Protein AF-A0A5J4XCC9-F1 (afdb_monomer_lite)

Sequence (376 aa):
MKKQEPDVNAFLALPCVKAVQADLLSLVTWRSAMNVTETWLHVLTKDEIAVACSEADYPALPTRALKEQWVAHASGHVCLHHLSNDSLEKLCKREHLTVYKGKPKAQLIKLLQGNPVDSAVQPDISVAFSNMKIKPSPEVSLVSPQRLDALVPQRLQDLCRARVLPAHGSKADLIQSLRQDNVSLEELSKSELKALCAAEGLAVSGTRTALISRLQGSCIDRPHIAPSEQHVAQRQQVAHEEAVIQQGELQQAGKKMSRNQYANILRREGLLEADQDVFHIIASANGGADHTHNYHFAQNQSWNRAIGSQHDFINCYIAGKIKAEKAVAISRSIGNGTIKYSGPDALTLYKMGEDIMRTMRREHRHDWVNLMQARA

Structure (mmCIF, N/CA/C/O backbone):
data_AF-A0A5J4XCC9-F1
#
_entry.id   AF-A0A5J4XCC9-F1
#
loop_
_atom_site.group_PDB
_atom_site.id
_atom_site.type_symbol
_atom_site.label_atom_id
_atom_site.label_alt_id
_atom_site.label_comp_id
_atom_site.label_asym_id
_atom_site.label_entity_id
_atom_site.label_seq_id
_atom_site.pdbx_PDB_ins_code
_atom_site.Cartn_x
_atom_site.Cartn_y
_atom_site.Cartn_z
_atom_site.occupancy
_atom_site.B_iso_or_equiv
_atom_site.auth_seq_id
_atom_site.auth_comp_id
_atom_site.auth_asym_id
_atom_site.auth_atom_id
_atom_site.pdbx_PDB_model_num
ATOM 1 N N . MET A 1 1 ? -6.744 -37.743 67.658 1.00 39.91 1 MET A N 1
ATOM 2 C CA . MET A 1 1 ? -7.160 -36.929 66.495 1.00 39.91 1 MET A CA 1
ATOM 3 C C . MET A 1 1 ? -6.049 -36.999 65.456 1.00 39.91 1 MET A C 1
ATOM 5 O O . MET A 1 1 ? -4.994 -36.425 65.683 1.00 39.91 1 MET A O 1
ATOM 9 N N . LYS A 1 2 ? -6.224 -37.792 64.391 1.00 35.62 2 LYS A N 1
ATOM 10 C CA . LYS A 1 2 ? -5.257 -37.890 63.285 1.00 35.62 2 LYS A CA 1
ATOM 11 C C . LYS A 1 2 ? -5.674 -36.885 62.209 1.00 35.62 2 LYS A C 1
ATOM 13 O O . LYS A 1 2 ? -6.829 -36.907 61.796 1.00 35.62 2 LYS A O 1
ATOM 18 N N . LYS A 1 3 ? -4.767 -35.981 61.821 1.00 43.12 3 LYS A N 1
ATOM 19 C CA . LYS A 1 3 ? -4.974 -35.051 60.702 1.00 43.12 3 LYS A CA 1
ATOM 20 C C . LYS A 1 3 ? -4.961 -35.848 59.399 1.00 43.12 3 LYS A C 1
ATOM 22 O O . LYS A 1 3 ? -4.055 -36.644 59.181 1.00 43.12 3 LYS A O 1
ATOM 27 N N . GLN A 1 4 ? -5.989 -35.641 58.590 1.00 45.00 4 GLN A N 1
ATOM 28 C CA . GLN A 1 4 ? -6.147 -36.218 57.263 1.00 45.00 4 GLN A CA 1
ATOM 29 C C . GLN A 1 4 ? -5.588 -35.200 56.261 1.00 45.00 4 GLN A C 1
ATOM 31 O O . GLN A 1 4 ? -6.009 -34.042 56.275 1.00 45.00 4 GLN A O 1
ATOM 36 N N . GLU A 1 5 ? -4.594 -35.595 55.468 1.00 46.03 5 GLU A N 1
ATOM 37 C CA . GLU A 1 5 ? -4.048 -34.764 54.388 1.00 46.03 5 GLU A CA 1
ATOM 38 C C . GLU A 1 5 ? -4.985 -34.791 53.169 1.00 46.03 5 GLU A C 1
ATOM 40 O O . GLU A 1 5 ? -5.621 -35.821 52.920 1.00 46.03 5 GLU A O 1
ATOM 45 N N . PRO A 1 6 ? -5.117 -33.678 52.424 1.00 46.97 6 PRO A N 1
ATOM 46 C CA . PRO A 1 6 ? -6.010 -33.616 51.278 1.00 46.97 6 PRO A CA 1
ATOM 47 C C . PRO A 1 6 ? -5.420 -34.348 50.065 1.00 46.97 6 PRO A C 1
ATOM 49 O O . PRO A 1 6 ? -4.250 -34.186 49.721 1.00 46.97 6 PRO A O 1
ATOM 52 N N . ASP A 1 7 ? -6.273 -35.130 49.405 1.00 57.28 7 ASP A N 1
ATOM 53 C CA . ASP A 1 7 ? -5.974 -35.857 48.173 1.00 57.28 7 ASP A CA 1
ATOM 54 C C . ASP A 1 7 ? -5.834 -34.886 46.989 1.00 57.28 7 ASP A C 1
ATOM 56 O O . ASP A 1 7 ? -6.799 -34.273 46.523 1.00 57.28 7 ASP A O 1
ATOM 60 N N . VAL A 1 8 ? -4.601 -34.744 46.507 1.00 47.75 8 VAL A N 1
ATOM 61 C CA . VAL A 1 8 ? -4.204 -33.831 45.425 1.00 47.75 8 VAL A CA 1
ATOM 62 C C . VAL A 1 8 ? -4.767 -34.282 44.064 1.00 47.75 8 VAL A C 1
ATOM 64 O O . VAL A 1 8 ? -4.858 -33.481 43.133 1.00 47.75 8 VAL A O 1
ATOM 67 N N . ASN A 1 9 ? -5.243 -35.527 43.936 1.00 48.56 9 ASN A N 1
ATOM 68 C CA . ASN A 1 9 ? -5.750 -36.055 42.665 1.00 48.56 9 ASN A CA 1
ATOM 69 C C . ASN A 1 9 ? -7.184 -35.618 42.323 1.00 48.56 9 ASN A C 1
ATOM 71 O O . ASN A 1 9 ? -7.615 -35.779 41.180 1.00 48.56 9 ASN A O 1
ATOM 75 N N . ALA A 1 10 ? -7.914 -34.997 43.254 1.00 48.56 10 ALA A N 1
ATOM 76 C CA . ALA A 1 10 ? -9.268 -34.498 42.995 1.00 48.56 10 ALA A CA 1
ATOM 77 C C . ALA A 1 10 ? -9.305 -33.193 42.167 1.00 48.56 10 ALA A C 1
ATOM 79 O O . ALA A 1 10 ? -10.352 -32.830 41.631 1.00 48.56 10 ALA A O 1
ATOM 80 N N . PHE A 1 11 ? -8.173 -32.496 42.009 1.00 42.09 11 PHE A N 1
ATOM 81 C CA . PHE A 1 11 ? -8.112 -31.205 41.305 1.00 42.09 11 PHE A CA 1
ATOM 82 C C . PHE A 1 11 ? -8.008 -31.322 39.772 1.00 42.09 11 PHE A C 1
ATOM 84 O O . PHE A 1 11 ? -8.252 -30.351 39.057 1.00 42.09 11 PHE A O 1
ATOM 91 N N . LEU A 1 12 ? -7.696 -32.511 39.243 1.00 43.56 12 LEU A N 1
ATOM 92 C CA . LEU A 1 12 ? -7.466 -32.739 37.807 1.00 43.56 12 LEU A CA 1
ATOM 93 C C . LEU A 1 12 ? -8.726 -33.149 37.018 1.00 43.56 12 LEU A C 1
ATOM 95 O O . LEU A 1 12 ? -8.653 -33.409 35.816 1.00 43.56 12 LEU A O 1
ATOM 99 N N . ALA A 1 13 ? -9.896 -33.178 37.660 1.00 44.53 13 ALA A N 1
ATOM 100 C CA . ALA A 1 13 ? -11.159 -33.597 37.044 1.00 44.53 13 ALA A CA 1
ATOM 101 C C . ALA A 1 13 ? -12.066 -32.433 36.589 1.00 44.53 13 ALA A C 1
ATOM 103 O O . ALA A 1 13 ? -13.235 -32.656 36.273 1.00 44.53 13 ALA A O 1
ATOM 104 N N . LEU A 1 14 ? -11.558 -31.196 36.526 1.00 43.25 14 LEU A N 1
ATOM 105 C CA . LEU A 1 14 ? -12.337 -30.039 36.071 1.00 43.25 14 LEU A CA 1
ATOM 106 C C . LEU A 1 14 ? -12.215 -29.832 34.544 1.00 43.25 14 LEU A C 1
ATOM 108 O O . LEU A 1 14 ? -11.099 -29.779 34.021 1.00 43.25 14 LEU A O 1
ATOM 112 N N . PRO A 1 15 ? -13.334 -29.653 33.808 1.00 44.12 15 PRO A N 1
ATOM 113 C CA . PRO A 1 15 ? -13.336 -29.481 32.349 1.00 44.12 15 PRO A CA 1
ATOM 114 C C . PRO A 1 15 ? -12.469 -28.321 31.832 1.00 44.12 15 PRO A C 1
ATOM 116 O O . PRO A 1 15 ? -11.985 -28.383 30.704 1.00 44.12 15 PRO A O 1
ATOM 119 N N . CYS A 1 16 ? -12.224 -27.288 32.648 1.00 40.56 16 CYS A N 1
ATOM 120 C CA . CYS A 1 16 ? -11.405 -26.139 32.253 1.00 40.56 16 CYS A CA 1
ATOM 121 C C . CYS A 1 16 ? -9.902 -26.459 32.160 1.00 40.56 16 CYS A C 1
ATOM 123 O O . CYS A 1 16 ? -9.200 -25.839 31.366 1.00 40.56 16 CYS A O 1
ATOM 125 N N . VAL A 1 17 ? -9.410 -27.460 32.899 1.00 44.69 17 VAL A N 1
ATOM 126 C CA . VAL A 1 17 ? -7.983 -27.830 32.913 1.00 44.69 17 VAL A CA 1
ATOM 127 C C . VAL A 1 17 ? -7.604 -28.596 31.641 1.00 44.69 17 VAL A C 1
ATOM 129 O O . VAL A 1 17 ? -6.518 -28.409 31.098 1.00 44.69 17 VAL A O 1
ATOM 132 N N . LYS A 1 18 ? -8.536 -29.384 31.087 1.00 43.75 18 LYS A N 1
ATOM 133 C CA . LYS A 1 18 ? -8.322 -30.130 29.835 1.00 43.75 18 LYS A CA 1
ATOM 134 C C . LYS A 1 18 ? -8.262 -29.230 28.595 1.00 43.75 18 LYS A C 1
ATOM 136 O O . LYS A 1 18 ? -7.537 -29.558 27.661 1.00 43.75 18 LYS A O 1
ATOM 141 N N . ALA A 1 19 ? -8.970 -28.098 28.596 1.00 44.72 19 ALA A N 1
ATOM 142 C CA . ALA A 1 19 ? -8.925 -27.128 27.497 1.00 44.72 19 ALA A CA 1
ATOM 143 C C . ALA A 1 19 ? -7.567 -26.405 27.431 1.00 44.72 19 ALA A C 1
ATOM 145 O O . ALA A 1 19 ? -6.948 -26.343 26.373 1.00 44.72 19 ALA A O 1
ATOM 146 N N . VAL A 1 20 ? -7.040 -25.978 28.584 1.00 47.88 20 VAL A N 1
ATOM 147 C CA . VAL A 1 20 ? -5.716 -25.334 28.684 1.00 47.88 20 VAL A CA 1
ATOM 148 C C . VAL A 1 20 ? -4.589 -26.300 28.299 1.00 47.88 20 VAL A C 1
ATOM 150 O O . VAL A 1 20 ? -3.604 -25.905 27.678 1.00 47.88 20 VAL A O 1
ATOM 153 N N . GLN A 1 21 ? -4.743 -27.588 28.615 1.00 42.22 21 GLN A N 1
ATOM 154 C CA . GLN A 1 21 ? -3.755 -28.613 28.278 1.00 42.22 21 GLN A CA 1
ATOM 155 C C . GLN A 1 21 ? -3.738 -28.960 26.778 1.00 42.22 21 GLN A C 1
ATOM 157 O O . GLN A 1 21 ? -2.670 -29.246 26.237 1.00 42.22 21 GLN A O 1
ATOM 162 N N . ALA A 1 22 ? -4.886 -28.891 26.092 1.00 45.09 22 ALA A N 1
ATOM 163 C CA . ALA A 1 22 ? -4.973 -29.082 24.642 1.00 45.09 22 ALA A CA 1
ATOM 164 C C . ALA A 1 22 ? -4.346 -27.908 23.866 1.00 45.09 22 ALA A C 1
ATOM 166 O O . ALA A 1 22 ? -3.598 -28.134 22.910 1.00 45.09 22 ALA A O 1
ATOM 167 N N . ASP A 1 23 ? -4.556 -26.673 24.332 1.00 45.00 23 ASP A N 1
ATOM 168 C CA . ASP A 1 23 ? -3.946 -25.480 23.735 1.00 45.00 23 ASP A CA 1
ATOM 169 C C . ASP A 1 23 ? -2.423 -25.464 23.926 1.00 45.00 23 ASP A C 1
ATOM 171 O O . ASP A 1 23 ? -1.684 -25.180 22.981 1.00 45.00 23 ASP A O 1
ATOM 175 N N . LEU A 1 24 ? -1.933 -25.873 25.102 1.00 41.50 24 LEU A N 1
ATOM 176 C CA . LEU A 1 24 ? -0.497 -26.003 25.375 1.00 41.50 24 LEU A CA 1
ATOM 177 C C . LEU A 1 24 ? 0.168 -27.094 24.528 1.00 41.50 24 LEU A C 1
ATOM 179 O O . LEU A 1 24 ? 1.274 -26.878 24.028 1.00 41.50 24 LEU A O 1
ATOM 183 N N . LEU A 1 25 ? -0.497 -28.234 24.304 1.00 44.41 25 LEU A N 1
ATOM 184 C CA . LEU A 1 25 ? 0.027 -29.261 23.398 1.00 44.41 25 LEU A CA 1
ATOM 185 C C . LEU A 1 25 ? 0.086 -28.752 21.950 1.00 44.41 25 LEU A C 1
ATOM 187 O O . LEU A 1 25 ? 1.084 -28.988 21.267 1.00 44.41 25 LEU A O 1
ATOM 191 N N . SER A 1 26 ? -0.924 -28.005 21.490 1.00 48.28 26 SER A N 1
ATOM 192 C CA . SER A 1 26 ? -0.926 -27.419 20.140 1.00 48.28 26 SER A CA 1
ATOM 193 C C . SER A 1 26 ? 0.239 -26.437 19.946 1.00 48.28 26 SER A C 1
ATOM 195 O O . SER A 1 26 ? 0.926 -26.478 18.923 1.00 48.28 26 SER A O 1
ATOM 197 N N . LEU A 1 27 ? 0.550 -25.650 20.984 1.00 39.94 27 LEU A N 1
ATOM 198 C CA . LEU A 1 27 ? 1.653 -24.692 20.988 1.00 39.94 27 LEU A CA 1
ATOM 199 C C . LEU A 1 27 ? 3.020 -25.389 20.964 1.00 39.94 27 LEU A C 1
ATOM 201 O O . LEU A 1 27 ? 3.918 -24.958 20.246 1.00 39.94 27 LEU A O 1
ATOM 205 N N . VAL A 1 28 ? 3.181 -26.489 21.707 1.00 44.16 28 VAL A N 1
ATOM 206 C CA . VAL A 1 28 ? 4.425 -27.285 21.740 1.00 44.16 28 VAL A CA 1
ATOM 207 C C . VAL A 1 28 ? 4.660 -28.023 20.417 1.00 44.16 28 VAL A C 1
ATOM 209 O O . VAL A 1 28 ? 5.797 -28.093 19.940 1.00 44.16 28 VAL A O 1
ATOM 212 N N . THR A 1 29 ? 3.590 -28.512 19.785 1.00 45.41 29 THR A N 1
ATOM 213 C CA . THR A 1 29 ? 3.677 -29.188 18.481 1.00 45.41 29 THR A CA 1
ATOM 214 C C . THR A 1 29 ? 4.016 -28.192 17.368 1.00 45.41 29 THR A C 1
ATOM 216 O O . THR A 1 29 ? 4.847 -28.486 16.511 1.00 45.41 29 THR A O 1
ATOM 219 N N . TRP A 1 30 ? 3.468 -26.970 17.427 1.00 43.69 30 TRP A N 1
ATOM 220 C CA . TRP A 1 30 ? 3.815 -25.884 16.501 1.00 43.69 30 TRP A CA 1
ATOM 221 C C . TRP A 1 30 ? 5.269 -25.412 16.680 1.00 43.69 30 TRP A C 1
ATOM 223 O O . TRP A 1 30 ? 5.980 -25.173 15.705 1.00 43.69 30 TRP A O 1
ATOM 233 N N . ARG A 1 31 ? 5.758 -25.381 17.926 1.00 39.75 31 ARG A N 1
ATOM 234 C CA . ARG A 1 31 ? 7.133 -24.986 18.276 1.00 39.75 31 ARG A CA 1
ATOM 235 C C . ARG A 1 31 ? 8.197 -25.997 17.840 1.00 39.75 31 ARG A C 1
ATOM 237 O O . ARG A 1 31 ? 9.312 -25.592 17.548 1.00 39.75 31 ARG A O 1
ATOM 244 N N . SER A 1 32 ? 7.859 -27.285 17.742 1.00 39.34 32 SER A N 1
ATOM 245 C CA . SER A 1 32 ? 8.775 -28.310 17.203 1.00 39.34 32 SER A CA 1
ATOM 246 C C . SER A 1 32 ? 8.884 -28.276 15.673 1.00 39.34 32 SER A C 1
ATOM 248 O O . SER A 1 32 ? 9.858 -28.780 15.122 1.00 39.34 32 SER A O 1
ATOM 250 N N . ALA A 1 33 ? 7.913 -27.671 14.978 1.00 41.12 33 ALA A N 1
ATOM 251 C CA . ALA A 1 33 ? 7.941 -27.512 13.523 1.00 41.12 33 ALA A CA 1
ATOM 252 C C . ALA A 1 33 ? 8.756 -26.286 13.067 1.00 41.12 33 ALA A C 1
ATOM 254 O O . ALA A 1 33 ? 9.181 -26.218 11.915 1.00 41.12 33 ALA A O 1
ATOM 255 N N . MET A 1 34 ? 9.002 -25.329 13.966 1.00 35.88 34 MET A N 1
ATOM 256 C CA . MET A 1 34 ? 9.796 -24.134 13.693 1.00 35.88 34 MET A CA 1
ATOM 257 C C . MET A 1 34 ? 11.171 -24.276 14.338 1.00 35.88 34 MET A C 1
ATOM 259 O O . MET A 1 34 ? 11.333 -24.101 15.540 1.00 35.88 34 MET A O 1
ATOM 263 N N . ASN A 1 35 ? 12.168 -24.605 13.518 1.00 39.56 35 ASN A N 1
ATOM 264 C CA . ASN A 1 35 ? 13.572 -24.762 13.898 1.00 39.56 35 ASN A CA 1
ATOM 265 C C . ASN A 1 35 ? 14.204 -23.388 14.230 1.00 39.56 35 ASN A C 1
ATOM 267 O O . ASN A 1 35 ? 15.083 -22.898 13.525 1.00 39.56 35 ASN A O 1
ATOM 271 N N . VAL A 1 36 ? 13.694 -22.722 15.269 1.00 37.12 36 VAL A N 1
ATOM 272 C CA . VAL A 1 36 ? 14.104 -21.381 15.698 1.00 37.12 36 VAL A CA 1
ATOM 273 C C . VAL A 1 36 ? 14.939 -21.516 16.962 1.00 37.12 36 VAL A C 1
ATOM 275 O O . VAL A 1 36 ? 14.424 -21.677 18.068 1.00 37.12 36 VAL A O 1
ATOM 278 N N . THR A 1 37 ? 16.254 -21.445 16.797 1.00 41.06 37 THR A N 1
ATOM 279 C CA . THR A 1 37 ? 17.183 -21.210 17.900 1.00 41.06 37 THR A CA 1
ATOM 280 C C . THR A 1 37 ? 17.231 -19.715 18.191 1.00 41.06 37 THR A C 1
ATOM 282 O O . THR A 1 37 ? 18.062 -19.022 17.613 1.00 41.06 37 THR A O 1
ATOM 285 N N . GLU A 1 38 ? 16.379 -19.214 19.088 1.00 35.94 38 GLU A N 1
ATOM 286 C CA . GLU A 1 38 ? 16.632 -17.920 19.732 1.00 35.94 38 GLU A CA 1
ATOM 287 C C . GLU A 1 38 ? 16.307 -17.913 21.229 1.00 35.94 38 GLU A C 1
ATOM 289 O O . GLU A 1 38 ? 15.265 -18.365 21.709 1.00 35.94 38 GLU A O 1
ATOM 294 N N . THR A 1 39 ? 17.292 -17.381 21.942 1.00 37.84 39 THR A N 1
ATOM 295 C CA . THR A 1 39 ? 17.436 -17.168 23.374 1.00 37.84 39 THR A CA 1
ATOM 296 C C . THR A 1 39 ? 16.459 -16.097 23.858 1.00 37.84 39 THR A C 1
ATOM 298 O O . THR A 1 39 ? 16.559 -14.947 23.441 1.00 37.84 39 THR A O 1
ATOM 301 N N . TRP A 1 40 ? 15.564 -16.430 24.790 1.00 30.00 40 TRP A N 1
ATOM 302 C CA . TRP A 1 40 ? 14.793 -15.427 25.532 1.00 30.00 40 TRP A CA 1
ATOM 303 C C . TRP A 1 40 ? 15.319 -15.328 26.963 1.00 30.00 40 TRP A C 1
ATOM 305 O O . TRP A 1 40 ? 15.235 -16.281 27.736 1.00 30.00 40 TRP A O 1
ATOM 315 N N . LEU A 1 41 ? 15.875 -14.162 27.300 1.00 28.61 41 LEU A N 1
ATOM 316 C CA . LEU A 1 41 ? 16.207 -13.771 28.666 1.00 28.61 41 LEU A CA 1
ATOM 317 C C . LEU A 1 41 ? 14.931 -13.204 29.308 1.00 28.61 41 LEU A C 1
ATOM 319 O O . LEU A 1 41 ? 14.449 -12.148 28.899 1.00 28.61 41 LEU A O 1
ATOM 323 N N . HIS A 1 42 ? 14.379 -13.890 30.307 1.00 34.69 42 HIS A N 1
ATOM 324 C CA . HIS A 1 42 ? 13.399 -13.275 31.198 1.00 34.69 42 HIS A CA 1
ATOM 325 C C . HIS A 1 42 ? 14.105 -12.219 32.060 1.00 34.69 42 HIS A C 1
ATOM 327 O O . HIS A 1 42 ? 15.153 -12.484 32.649 1.00 34.69 42 HIS A O 1
ATOM 333 N N . VAL A 1 43 ? 13.537 -11.012 32.119 1.00 35.53 43 VAL A N 1
ATOM 334 C CA . VAL A 1 43 ? 13.975 -9.955 33.036 1.00 35.53 43 VAL A CA 1
ATOM 335 C C . VAL A 1 43 ? 13.533 -10.358 34.439 1.00 35.53 43 VAL A C 1
ATOM 337 O O . VAL A 1 43 ? 12.360 -10.226 34.775 1.00 35.53 43 VAL A O 1
ATOM 340 N N . LEU A 1 44 ? 14.467 -10.881 35.232 1.00 43.25 44 LEU A N 1
ATOM 341 C CA . LEU A 1 44 ? 14.268 -11.073 36.665 1.00 43.25 44 LEU A CA 1
ATOM 342 C C . LEU A 1 44 ? 14.280 -9.710 37.361 1.00 43.25 44 LEU A C 1
ATOM 344 O O . LEU A 1 44 ? 15.109 -8.840 37.073 1.00 43.25 44 LEU A O 1
ATOM 348 N N . THR A 1 45 ? 13.355 -9.528 38.290 1.00 57.69 45 THR A N 1
ATOM 349 C CA . THR A 1 45 ? 13.330 -8.396 39.209 1.00 57.69 45 THR A CA 1
ATOM 350 C C . THR A 1 45 ? 14.522 -8.460 40.169 1.00 57.69 45 THR A C 1
ATOM 352 O O . THR A 1 45 ? 15.145 -9.502 40.381 1.00 57.69 45 THR A O 1
ATOM 355 N N . LYS A 1 46 ? 14.867 -7.315 40.766 1.00 43.22 46 LYS A N 1
ATOM 356 C CA . LYS A 1 46 ? 16.024 -7.185 41.667 1.00 43.22 46 LYS A CA 1
ATOM 357 C C . LYS A 1 46 ? 15.956 -8.147 42.865 1.00 43.22 46 LYS A C 1
ATOM 359 O O . LYS A 1 46 ? 16.999 -8.592 43.340 1.00 43.22 46 LYS A O 1
ATOM 364 N N . ASP A 1 47 ? 14.745 -8.491 43.293 1.00 47.94 47 ASP A N 1
ATOM 365 C CA . ASP A 1 47 ? 14.491 -9.398 44.412 1.00 47.94 47 ASP A CA 1
ATOM 366 C C . ASP A 1 47 ? 14.656 -10.873 44.002 1.00 47.94 47 ASP A C 1
ATOM 368 O O . ASP A 1 47 ? 15.201 -11.668 44.763 1.00 47.94 47 ASP A O 1
ATOM 372 N N . GLU A 1 48 ? 14.315 -11.232 42.761 1.00 47.69 48 GLU A N 1
ATOM 373 C CA . GLU A 1 48 ? 14.530 -12.582 42.213 1.00 47.69 48 GLU A CA 1
ATOM 374 C C . GLU A 1 48 ? 16.022 -12.885 41.983 1.00 47.69 48 GLU A C 1
ATOM 376 O O . GLU A 1 48 ? 16.474 -14.014 42.174 1.00 47.69 48 GLU A O 1
ATOM 381 N N . ILE A 1 49 ? 16.819 -11.863 41.652 1.00 46.91 49 ILE A N 1
ATOM 382 C CA . ILE A 1 49 ? 18.284 -11.973 41.540 1.00 46.91 49 ILE A CA 1
ATOM 383 C C . ILE A 1 49 ? 18.933 -12.164 42.920 1.00 46.91 49 ILE A C 1
ATOM 385 O O . ILE A 1 49 ? 19.914 -12.896 43.044 1.00 46.91 49 ILE A O 1
ATOM 389 N N . ALA A 1 50 ? 18.398 -11.530 43.967 1.00 43.22 50 ALA A N 1
ATOM 390 C CA . ALA A 1 50 ? 18.925 -11.669 45.324 1.00 43.22 50 ALA A CA 1
ATOM 391 C C . ALA A 1 50 ? 18.714 -13.086 45.886 1.00 43.22 50 ALA A C 1
ATOM 393 O O . ALA A 1 50 ? 19.605 -13.607 46.553 1.00 43.22 50 ALA A O 1
ATOM 394 N N . VAL A 1 51 ? 17.585 -13.724 45.553 1.00 50.66 51 VAL A N 1
ATOM 395 C CA . VAL A 1 51 ? 17.281 -15.116 45.929 1.00 50.66 51 VAL A CA 1
ATOM 396 C C . VAL A 1 51 ? 18.162 -16.108 45.161 1.00 50.66 51 VAL A C 1
ATOM 398 O O . VAL A 1 51 ? 18.727 -17.021 45.756 1.00 50.66 51 VAL A O 1
ATOM 401 N N . ALA A 1 52 ? 18.370 -15.895 43.858 1.00 40.91 52 ALA A N 1
ATOM 402 C CA . ALA A 1 52 ? 19.219 -16.774 43.047 1.00 40.91 52 ALA A CA 1
ATOM 403 C C . ALA A 1 52 ? 20.710 -16.716 43.443 1.00 40.91 52 ALA A C 1
ATOM 405 O O . ALA A 1 52 ? 21.430 -17.705 43.317 1.00 40.91 52 ALA A O 1
ATOM 406 N N . CYS A 1 53 ? 21.182 -15.572 43.946 1.00 42.19 53 CYS A N 1
ATOM 407 C CA . CYS A 1 53 ? 22.570 -15.388 44.375 1.00 42.19 53 CYS A CA 1
ATOM 408 C C . CYS A 1 53 ? 22.870 -15.922 45.787 1.00 42.19 53 CYS A C 1
ATOM 410 O O . CYS A 1 53 ? 24.046 -16.045 46.125 1.00 42.19 53 CYS A O 1
ATOM 412 N N . SER A 1 54 ? 21.863 -16.233 46.615 1.00 46.03 54 SER A N 1
ATOM 413 C CA . SER A 1 54 ? 22.093 -16.805 47.952 1.00 46.03 54 SER A CA 1
ATOM 414 C C . SER A 1 54 ? 22.210 -18.331 47.971 1.00 46.03 54 SER A C 1
ATOM 416 O O . SER A 1 54 ? 22.623 -18.877 48.989 1.00 46.03 54 SER A O 1
ATOM 418 N N . GLU A 1 55 ? 21.862 -19.019 46.878 1.00 40.97 55 GLU A N 1
ATOM 419 C CA . GLU A 1 55 ? 21.767 -20.490 46.851 1.00 40.97 55 GLU A CA 1
ATOM 420 C C . GLU A 1 55 ? 22.851 -21.205 46.025 1.00 40.97 55 GLU A C 1
ATOM 422 O O . GLU A 1 55 ? 22.852 -22.433 45.962 1.00 40.97 55 GLU A O 1
ATOM 427 N N . ALA A 1 56 ? 23.807 -20.493 45.418 1.00 36.47 56 ALA A N 1
ATOM 428 C CA . ALA A 1 56 ? 24.813 -21.118 44.556 1.00 36.47 56 ALA A CA 1
ATOM 429 C C . ALA A 1 56 ? 26.256 -20.857 45.020 1.00 36.47 56 ALA A C 1
ATOM 431 O O . ALA A 1 56 ? 26.812 -19.779 44.809 1.00 36.47 56 ALA A O 1
ATOM 432 N N . ASP A 1 57 ? 26.889 -21.892 45.576 1.00 45.66 57 ASP A N 1
ATOM 433 C CA . ASP A 1 57 ? 28.342 -21.985 45.731 1.00 45.66 57 ASP A CA 1
ATOM 434 C C . ASP A 1 57 ? 29.006 -22.137 44.347 1.00 45.66 57 ASP A C 1
ATOM 436 O O . ASP A 1 57 ? 29.000 -23.219 43.761 1.00 45.66 57 ASP A O 1
ATOM 440 N N . TYR A 1 58 ? 29.613 -21.067 43.818 1.00 37.03 58 TYR A N 1
ATOM 441 C CA . TYR A 1 58 ? 30.556 -21.146 42.691 1.00 37.03 58 TYR A CA 1
ATOM 442 C C . TYR A 1 58 ? 31.803 -20.267 42.927 1.00 37.03 58 TYR A C 1
ATOM 444 O O . TYR A 1 58 ? 31.705 -19.195 43.529 1.00 37.03 58 TYR A O 1
ATOM 452 N N . PRO A 1 59 ? 32.998 -20.695 42.464 1.00 41.00 59 PRO A N 1
ATOM 453 C CA . PRO A 1 59 ? 34.271 -20.093 42.834 1.00 41.00 59 PRO A CA 1
ATOM 454 C C . PRO A 1 59 ? 34.657 -18.892 41.948 1.00 41.00 59 PRO A C 1
ATOM 456 O O . PRO A 1 59 ? 34.319 -18.826 40.771 1.00 41.00 59 PRO A O 1
ATOM 459 N N . ALA A 1 60 ? 35.399 -17.965 42.566 1.00 46.72 60 ALA A N 1
ATOM 460 C CA . ALA A 1 60 ? 36.210 -16.856 42.036 1.00 46.72 60 ALA A CA 1
ATOM 461 C C . ALA A 1 60 ? 35.917 -16.315 40.608 1.00 46.72 60 ALA A C 1
ATOM 463 O O . ALA A 1 60 ? 36.264 -16.913 39.593 1.00 46.72 60 ALA A O 1
ATOM 464 N N . LEU A 1 61 ? 35.393 -15.082 40.562 1.00 40.22 61 LEU A N 1
ATOM 465 C CA . LEU A 1 61 ? 35.124 -14.271 39.362 1.00 40.22 61 LEU A CA 1
ATOM 466 C C . LEU A 1 61 ? 36.383 -13.909 38.529 1.00 40.22 61 LEU A C 1
ATOM 468 O O . LEU A 1 61 ? 37.449 -13.689 39.112 1.00 40.22 61 LEU A O 1
ATOM 472 N N . PRO A 1 62 ? 36.261 -13.695 37.196 1.00 48.97 62 PRO A N 1
ATOM 473 C CA . PRO A 1 62 ? 37.340 -13.181 36.352 1.00 48.97 62 PRO A CA 1
ATOM 474 C C . PRO A 1 62 ? 37.507 -11.651 36.450 1.00 48.97 62 PRO A C 1
ATOM 476 O O . PRO A 1 62 ? 36.689 -10.926 37.015 1.00 48.97 62 PRO A O 1
ATOM 479 N N . THR A 1 63 ? 38.608 -11.173 35.871 1.00 59.97 63 THR A N 1
ATOM 480 C CA . THR A 1 63 ? 39.176 -9.817 35.937 1.00 59.97 63 THR A CA 1
ATOM 481 C C . THR A 1 63 ? 38.226 -8.648 35.609 1.00 59.97 63 THR A C 1
ATOM 483 O O . THR A 1 63 ? 37.224 -8.769 34.908 1.00 59.97 63 THR A O 1
ATOM 486 N N . ARG A 1 64 ? 38.614 -7.457 36.098 1.00 45.50 64 ARG A N 1
ATOM 487 C CA . ARG A 1 64 ? 37.921 -6.149 36.041 1.00 45.50 64 ARG A CA 1
ATOM 488 C C . ARG A 1 64 ? 37.259 -5.791 34.695 1.00 45.50 64 ARG A C 1
ATOM 490 O O . ARG A 1 64 ? 36.212 -5.154 34.709 1.00 45.50 64 ARG A O 1
ATOM 497 N N . ALA A 1 65 ? 37.810 -6.242 33.566 1.00 45.34 65 ALA A N 1
ATOM 498 C CA . ALA A 1 65 ? 37.266 -5.986 32.229 1.00 45.34 65 ALA A CA 1
ATOM 499 C C . ALA A 1 65 ? 35.911 -6.680 31.973 1.00 45.34 65 ALA A C 1
ATOM 501 O O . ALA A 1 65 ? 35.029 -6.102 31.342 1.00 45.34 65 ALA A O 1
ATOM 502 N N . LEU A 1 66 ? 35.701 -7.882 32.521 1.00 45.72 66 LEU A N 1
ATOM 503 C CA . LEU A 1 66 ? 34.423 -8.597 32.413 1.00 45.72 66 LEU A CA 1
ATOM 504 C C . LEU A 1 66 ? 33.351 -7.989 33.323 1.00 45.72 66 LEU A C 1
ATOM 506 O O . LEU A 1 66 ? 32.178 -7.982 32.963 1.00 45.72 66 LEU A O 1
ATOM 510 N N . LYS A 1 67 ? 33.753 -7.393 34.453 1.00 46.56 67 LYS A N 1
ATOM 511 C CA . LYS A 1 67 ? 32.848 -6.662 35.354 1.00 46.56 67 LYS A CA 1
ATOM 512 C C . LYS A 1 67 ? 32.231 -5.435 34.679 1.00 46.56 67 LYS A C 1
ATOM 514 O O . LYS A 1 67 ? 31.039 -5.194 34.832 1.00 46.56 67 LYS A O 1
ATOM 519 N N . GLU A 1 68 ? 33.013 -4.690 33.902 1.00 44.28 68 GLU A N 1
ATOM 520 C CA . GLU A 1 68 ? 32.522 -3.517 33.162 1.00 44.28 68 GLU A CA 1
ATOM 521 C C . GLU A 1 68 ? 31.585 -3.915 32.010 1.00 44.28 68 GLU A C 1
ATOM 523 O O . GLU A 1 68 ? 30.589 -3.237 31.757 1.00 44.28 68 GLU A O 1
ATOM 528 N N . GLN A 1 69 ? 31.837 -5.064 31.375 1.00 43.22 69 GLN A N 1
ATOM 529 C CA . GLN A 1 69 ? 30.976 -5.614 30.325 1.00 43.22 69 GLN A CA 1
ATOM 530 C C . GLN A 1 69 ? 29.652 -6.177 30.876 1.00 43.22 69 GLN A C 1
ATOM 532 O O . GLN A 1 69 ? 28.605 -6.007 30.254 1.00 43.22 69 GLN A O 1
ATOM 537 N N . TRP A 1 70 ? 29.676 -6.791 32.064 1.00 40.25 70 TRP A N 1
ATOM 538 C CA . TRP A 1 70 ? 28.483 -7.337 32.724 1.00 40.25 70 TRP A CA 1
ATOM 539 C C . TRP A 1 70 ? 27.570 -6.257 33.316 1.00 40.25 70 TRP A C 1
ATOM 541 O O . TRP A 1 70 ? 26.352 -6.323 33.155 1.00 40.25 70 TRP A O 1
ATOM 551 N N . VAL A 1 71 ? 28.135 -5.221 33.946 1.00 44.41 71 VAL A N 1
ATOM 552 C CA . VAL A 1 71 ? 27.343 -4.110 34.512 1.00 44.41 71 VAL A CA 1
ATOM 553 C C . VAL A 1 71 ? 26.610 -3.322 33.414 1.00 44.41 71 VAL A C 1
ATOM 555 O O . VAL A 1 71 ? 25.499 -2.835 33.639 1.00 44.41 71 VAL A O 1
ATOM 558 N N . ALA A 1 72 ? 27.171 -3.269 32.201 1.00 45.16 72 ALA A N 1
ATOM 559 C CA . ALA A 1 72 ? 26.529 -2.659 31.036 1.00 45.16 72 ALA A CA 1
ATOM 560 C C . ALA A 1 72 ? 25.326 -3.463 30.503 1.00 45.16 72 ALA A C 1
ATOM 562 O O . ALA A 1 72 ? 24.414 -2.875 29.926 1.00 45.16 72 ALA A O 1
ATOM 563 N N . HIS A 1 73 ? 25.294 -4.784 30.712 1.00 43.53 73 HIS A N 1
ATOM 564 C CA . HIS A 1 73 ? 24.214 -5.644 30.221 1.00 43.53 73 HIS A CA 1
ATOM 565 C C . HIS A 1 73 ? 23.038 -5.756 31.209 1.00 43.53 73 HIS A C 1
ATOM 567 O O . HIS A 1 73 ? 21.911 -6.019 30.799 1.00 43.53 73 HIS A O 1
ATOM 573 N N . ALA A 1 74 ? 23.280 -5.523 32.503 1.00 39.31 74 ALA A N 1
ATOM 574 C CA . ALA A 1 74 ? 22.283 -5.707 33.562 1.00 39.31 74 ALA A CA 1
ATOM 575 C C . ALA A 1 74 ? 21.411 -4.469 33.865 1.00 39.31 74 ALA A C 1
ATOM 577 O O . ALA A 1 74 ? 20.450 -4.582 34.619 1.00 39.31 74 ALA A O 1
ATOM 578 N N . SER A 1 75 ? 21.723 -3.286 33.320 1.00 41.25 75 SER A N 1
ATOM 579 C CA . SER A 1 75 ? 21.069 -2.026 33.729 1.00 41.25 75 SER A CA 1
ATOM 580 C C . SER A 1 75 ? 20.290 -1.287 32.635 1.00 41.25 75 SER A C 1
ATOM 582 O O . SER A 1 75 ? 19.775 -0.205 32.901 1.00 41.25 75 SER A O 1
ATOM 584 N N . GLY A 1 76 ? 20.169 -1.834 31.418 1.00 48.72 76 GLY A N 1
ATOM 585 C CA . GLY A 1 76 ? 19.314 -1.280 30.348 1.00 48.72 76 GLY A CA 1
ATOM 586 C C . GLY A 1 76 ? 19.666 0.136 29.856 1.00 48.72 76 GLY A C 1
ATOM 587 O O . GLY A 1 76 ? 19.073 0.622 28.898 1.00 48.72 76 GLY A O 1
ATOM 588 N N . HIS A 1 77 ? 20.656 0.794 30.459 1.00 56.62 77 HIS A N 1
ATOM 589 C CA . HIS A 1 77 ? 21.071 2.151 30.142 1.00 56.62 77 HIS A CA 1
ATOM 590 C C . HIS A 1 77 ? 22.565 2.167 29.832 1.00 56.62 77 HIS A C 1
ATOM 592 O O . HIS A 1 77 ? 23.417 2.277 30.714 1.00 56.62 77 HIS A O 1
ATOM 598 N N . VAL A 1 78 ? 22.896 2.092 28.543 1.00 76.69 78 VAL A N 1
ATOM 599 C CA . VAL A 1 78 ? 24.255 2.390 28.087 1.00 76.69 78 VAL A CA 1
ATOM 600 C C . VAL A 1 78 ? 24.518 3.869 28.358 1.00 76.69 78 VAL A C 1
ATOM 602 O O . VAL A 1 78 ? 23.892 4.745 27.760 1.00 76.69 78 VAL A O 1
ATOM 605 N N . CYS A 1 79 ? 25.456 4.167 29.258 1.00 89.62 79 CYS A N 1
ATOM 606 C CA . CYS A 1 79 ? 25.880 5.540 29.504 1.00 89.62 79 CYS A CA 1
ATOM 607 C C . CYS A 1 79 ? 26.663 6.057 28.284 1.00 89.62 79 CYS A C 1
ATOM 609 O O . CYS A 1 79 ? 27.878 5.873 28.176 1.00 89.62 79 CYS A O 1
ATOM 611 N N . LEU A 1 80 ? 25.959 6.710 27.350 1.00 92.31 80 LEU A N 1
ATOM 612 C CA . LEU A 1 80 ? 26.522 7.233 26.094 1.00 92.31 80 LEU A CA 1
ATOM 613 C C . LEU A 1 80 ? 27.709 8.187 26.329 1.00 92.31 80 LEU A C 1
ATOM 615 O O . LEU A 1 80 ? 28.591 8.316 25.479 1.00 92.31 80 LEU A O 1
ATOM 619 N N . HIS A 1 81 ? 27.777 8.814 27.508 1.00 93.19 81 HIS A N 1
ATOM 620 C CA . HIS A 1 81 ? 28.863 9.711 27.901 1.00 93.19 81 HIS A CA 1
ATOM 621 C C . HIS A 1 81 ? 30.227 9.022 28.032 1.00 93.19 81 HIS A C 1
ATOM 623 O O . HIS A 1 81 ? 31.244 9.707 27.916 1.00 93.19 81 HIS A O 1
ATOM 629 N N . HIS A 1 82 ? 30.293 7.699 28.198 1.00 93.38 82 HIS A N 1
ATOM 630 C CA . HIS A 1 82 ? 31.565 6.971 28.297 1.00 93.38 82 HIS A CA 1
ATOM 631 C C . HIS A 1 82 ? 32.071 6.420 26.960 1.00 93.38 82 HIS A C 1
ATOM 633 O O . HIS A 1 82 ? 33.227 6.017 26.862 1.00 93.38 82 HIS A O 1
ATOM 639 N N . LEU A 1 83 ? 31.257 6.458 25.903 1.00 91.81 83 LEU A N 1
ATOM 640 C CA . LEU A 1 83 ? 31.675 5.992 24.582 1.00 91.81 83 LEU A CA 1
ATOM 641 C C . LEU A 1 83 ? 32.653 6.981 23.925 1.00 91.81 83 LEU A C 1
ATOM 643 O O . LEU A 1 83 ? 32.550 8.202 24.095 1.00 91.81 83 LEU A O 1
ATOM 647 N N . SER A 1 84 ? 33.624 6.459 23.171 1.00 95.38 84 SER A N 1
ATOM 648 C CA . SER A 1 84 ? 34.498 7.279 22.324 1.00 95.38 84 SER A CA 1
ATOM 649 C C . SER A 1 84 ? 33.698 7.892 21.165 1.00 95.38 84 SER A C 1
ATOM 651 O O . SER A 1 84 ? 32.608 7.420 20.834 1.00 95.38 84 SER A O 1
ATOM 653 N N . ASN A 1 85 ? 34.233 8.938 20.527 1.00 94.38 85 ASN A N 1
ATOM 654 C CA . ASN A 1 85 ? 33.548 9.571 19.395 1.00 94.38 85 ASN A CA 1
ATOM 655 C C . ASN A 1 85 ? 33.365 8.585 18.220 1.00 94.38 85 ASN A C 1
ATOM 657 O O . ASN A 1 85 ? 32.301 8.548 17.616 1.00 94.38 85 ASN A O 1
ATOM 661 N N . ASP A 1 86 ? 34.356 7.720 17.967 1.00 93.25 86 ASP A N 1
ATOM 662 C CA . ASP A 1 86 ? 34.289 6.671 16.936 1.00 93.25 86 ASP A CA 1
ATOM 663 C C . ASP A 1 86 ? 33.205 5.619 17.240 1.00 93.25 86 ASP A C 1
ATOM 665 O O . ASP A 1 86 ? 32.437 5.237 16.356 1.00 93.25 86 ASP A O 1
ATOM 669 N N . SER A 1 87 ? 33.074 5.199 18.506 1.00 94.75 87 SER A N 1
ATOM 670 C CA . SER A 1 87 ? 32.007 4.281 18.926 1.00 94.75 87 SER A CA 1
ATOM 671 C C . SER A 1 87 ? 30.617 4.906 18.781 1.00 94.75 87 SER A C 1
ATOM 673 O O . SER A 1 87 ? 29.687 4.220 18.363 1.00 94.75 87 SER A O 1
ATOM 675 N N . LEU A 1 88 ? 30.471 6.202 19.079 1.00 95.75 88 LEU A N 1
ATOM 676 C CA . LEU A 1 88 ? 29.212 6.931 18.893 1.00 95.75 88 LEU A CA 1
ATOM 677 C C . LEU A 1 88 ? 28.861 7.106 17.410 1.00 95.75 88 LEU A C 1
ATOM 679 O O . LEU A 1 88 ? 27.711 6.896 17.042 1.00 95.75 88 LEU A O 1
ATOM 683 N N . GLU A 1 89 ? 29.830 7.415 16.540 1.00 94.56 89 GLU A N 1
ATOM 684 C CA . GLU A 1 89 ? 29.597 7.493 15.089 1.00 94.56 89 GLU A CA 1
ATOM 685 C C . GLU A 1 89 ? 29.159 6.139 14.509 1.00 94.56 89 GLU A C 1
ATOM 687 O O . GLU A 1 89 ? 28.237 6.083 13.691 1.00 94.56 89 GLU A O 1
ATOM 692 N N . LYS A 1 90 ? 29.786 5.036 14.942 1.00 93.88 90 LYS A N 1
ATOM 693 C CA . LYS A 1 90 ? 29.382 3.672 14.557 1.00 93.88 90 LYS A CA 1
ATOM 694 C C . LYS A 1 90 ? 27.970 3.342 15.032 1.00 93.88 90 LYS A C 1
ATOM 696 O O . LYS A 1 90 ? 27.203 2.767 14.263 1.00 93.88 90 LYS A O 1
ATOM 701 N N . LEU A 1 91 ? 27.622 3.734 16.259 1.00 93.75 91 LEU A N 1
ATOM 702 C CA . LEU A 1 91 ? 26.283 3.531 16.808 1.00 93.75 91 LEU A CA 1
ATOM 703 C C . LEU A 1 91 ? 25.237 4.319 16.006 1.00 93.75 91 LEU A C 1
ATOM 705 O O . LEU A 1 91 ? 24.273 3.730 15.538 1.00 93.75 91 LEU A O 1
ATOM 709 N N . CYS A 1 92 ? 25.475 5.605 15.729 1.00 93.62 92 CYS A N 1
ATOM 710 C CA . CYS A 1 92 ? 24.581 6.414 14.895 1.00 93.62 92 CYS A CA 1
ATOM 711 C C . CYS A 1 92 ? 24.388 5.835 13.484 1.00 93.62 92 CYS A C 1
ATOM 713 O O . CYS A 1 92 ? 23.273 5.843 12.973 1.00 93.62 92 CYS A O 1
ATOM 715 N N . LYS A 1 93 ? 25.455 5.315 12.855 1.00 91.88 93 LYS A N 1
ATOM 716 C CA . LYS A 1 93 ? 25.367 4.657 11.538 1.00 91.88 93 LYS A CA 1
ATOM 717 C C . LYS A 1 93 ? 24.515 3.392 11.580 1.00 91.88 93 LYS A C 1
ATOM 719 O O . LYS A 1 93 ? 23.770 3.145 10.637 1.00 91.88 93 LYS A O 1
ATOM 724 N N . ARG A 1 94 ? 24.631 2.607 12.655 1.00 91.31 94 ARG A N 1
ATOM 725 C CA . ARG A 1 94 ? 23.824 1.400 12.861 1.00 91.31 94 ARG A CA 1
ATOM 726 C C . ARG A 1 94 ? 22.339 1.733 13.011 1.00 91.31 94 ARG A C 1
ATOM 728 O O . ARG A 1 94 ? 21.519 1.022 12.453 1.00 91.31 94 ARG A O 1
ATOM 735 N N . GLU A 1 95 ? 22.017 2.842 13.673 1.00 90.00 95 GLU A N 1
ATOM 736 C CA . GLU A 1 95 ? 20.641 3.345 13.831 1.00 90.00 95 GLU A CA 1
ATOM 737 C C . GLU A 1 95 ? 20.161 4.207 12.641 1.00 90.00 95 GLU A C 1
ATOM 739 O O . GLU A 1 95 ? 19.177 4.934 12.747 1.00 90.00 95 GLU A O 1
ATOM 744 N N . HIS A 1 96 ? 20.864 4.170 11.501 1.00 89.38 96 HIS A N 1
ATOM 745 C CA . HIS A 1 96 ? 20.530 4.922 10.281 1.00 89.38 96 HIS A CA 1
ATOM 746 C C . HIS A 1 96 ? 20.389 6.449 10.460 1.00 89.38 96 HIS A C 1
ATOM 748 O O . HIS A 1 96 ? 19.724 7.120 9.669 1.00 89.38 96 HIS A O 1
ATOM 754 N N . LEU A 1 97 ? 21.062 7.030 11.457 1.00 90.25 97 LEU A N 1
ATOM 755 C CA . LEU A 1 97 ? 21.117 8.477 11.655 1.00 90.25 97 LEU A CA 1
ATOM 756 C C . LEU A 1 97 ? 22.166 9.084 10.711 1.00 90.25 97 LEU A C 1
ATOM 758 O O . LEU A 1 97 ? 23.314 8.637 10.656 1.00 90.25 97 LEU A O 1
ATOM 762 N N . THR A 1 98 ? 21.797 10.128 9.966 1.00 84.81 98 THR A N 1
ATOM 763 C CA . THR A 1 98 ? 22.715 10.817 9.047 1.00 84.81 98 THR A CA 1
ATOM 764 C C . THR A 1 98 ? 23.799 11.558 9.830 1.00 84.81 98 THR A C 1
ATOM 766 O O . THR A 1 98 ? 23.564 12.645 10.362 1.00 84.81 98 THR A O 1
ATOM 769 N N . VAL A 1 99 ? 25.002 10.983 9.895 1.00 81.06 99 VAL A N 1
ATOM 770 C CA . VAL A 1 99 ? 26.157 11.576 10.580 1.00 81.06 99 VAL A CA 1
ATOM 771 C C . VAL A 1 99 ? 27.296 11.820 9.596 1.00 81.06 99 VAL A C 1
ATOM 773 O O . VAL A 1 99 ? 27.802 10.894 8.965 1.00 81.06 99 VAL A O 1
ATOM 776 N N . TYR A 1 100 ? 27.735 13.076 9.511 1.00 73.44 100 TYR A N 1
ATOM 777 C CA . TYR A 1 100 ? 28.985 13.451 8.851 1.00 73.44 100 TYR A CA 1
ATOM 778 C C . TYR A 1 100 ? 30.156 13.230 9.815 1.00 73.44 100 TYR A C 1
ATOM 780 O O . TYR A 1 100 ? 30.051 13.549 11.001 1.00 73.44 100 TYR A O 1
ATOM 788 N N . LYS A 1 101 ? 31.269 12.691 9.305 1.00 84.75 101 LYS A N 1
ATOM 789 C CA . LYS A 1 101 ? 32.490 12.436 10.084 1.00 84.75 101 LYS A CA 1
ATOM 790 C C . LYS A 1 101 ? 32.963 13.719 10.780 1.00 84.75 101 LYS A C 1
ATOM 792 O O . LYS A 1 101 ? 33.061 14.759 10.130 1.00 84.75 101 LYS A O 1
ATOM 797 N N . GLY A 1 102 ? 33.286 13.638 12.072 1.00 88.25 102 GLY A N 1
ATOM 798 C CA . GLY A 1 102 ? 33.861 14.763 12.827 1.00 88.25 102 GLY A CA 1
ATOM 799 C C . GLY A 1 102 ? 32.856 15.617 13.604 1.00 88.25 102 GLY A C 1
ATOM 800 O O . GLY A 1 102 ? 33.191 16.717 14.042 1.00 88.25 102 GLY A O 1
ATOM 801 N N . LYS A 1 103 ? 31.628 15.132 13.812 1.00 91.12 103 LYS A N 1
ATOM 802 C CA . LYS A 1 103 ? 30.670 15.800 14.704 1.00 91.12 103 LYS A CA 1
ATOM 803 C C . LYS A 1 103 ? 31.163 15.759 16.166 1.00 91.12 103 LYS A C 1
ATOM 805 O O . LYS A 1 103 ? 31.729 14.751 16.600 1.00 91.12 103 LYS A O 1
ATOM 810 N N . PRO A 1 104 ? 30.942 16.826 16.959 1.00 95.56 104 PRO A N 1
ATOM 811 C CA . PRO A 1 104 ? 31.267 16.813 18.381 1.00 95.56 104 PRO A CA 1
ATOM 812 C C . PRO A 1 104 ? 30.474 15.733 19.127 1.00 95.56 104 PRO A C 1
ATOM 814 O O . PRO A 1 104 ? 29.273 15.577 18.896 1.00 95.56 104 PRO A O 1
ATOM 817 N N . LYS A 1 105 ? 31.113 15.062 20.094 1.00 95.81 105 LYS A N 1
ATOM 818 C CA . LYS A 1 105 ? 30.518 14.000 20.929 1.00 95.81 105 LYS A CA 1
ATOM 819 C C . LYS A 1 105 ? 29.143 14.361 21.501 1.00 95.81 105 LYS A C 1
ATOM 821 O O . LYS A 1 105 ? 28.229 13.544 21.476 1.00 95.81 105 LYS A O 1
ATOM 826 N N . ALA A 1 106 ? 28.964 15.602 21.953 1.00 94.62 106 ALA A N 1
ATOM 827 C CA . ALA A 1 106 ? 27.689 16.078 22.487 1.00 94.62 106 ALA A CA 1
ATOM 828 C C . ALA A 1 106 ? 26.543 16.057 21.452 1.00 94.62 106 ALA A C 1
ATOM 830 O O . ALA A 1 106 ? 25.407 15.763 21.813 1.00 94.62 106 ALA A O 1
ATOM 831 N N . GLN A 1 107 ? 26.823 16.331 20.171 1.00 94.06 107 GLN A N 1
ATOM 832 C CA . GLN A 1 107 ? 25.809 16.279 19.108 1.00 94.06 107 GLN A CA 1
ATOM 833 C C . GLN A 1 107 ? 25.425 14.836 18.764 1.00 94.06 107 GLN A C 1
ATOM 835 O O . GLN A 1 107 ? 24.247 14.560 18.560 1.00 94.06 107 GLN A O 1
ATOM 840 N N . LEU A 1 108 ? 26.392 13.911 18.754 1.00 94.94 108 LEU A N 1
ATOM 841 C CA . LEU A 1 108 ? 26.116 12.485 18.539 1.00 94.94 108 LEU A CA 1
ATOM 842 C C . LEU A 1 108 ? 25.247 11.905 19.661 1.00 94.94 108 LEU A C 1
ATOM 844 O O . LEU A 1 108 ? 24.297 11.179 19.386 1.00 94.94 108 LEU A O 1
ATOM 848 N N . ILE A 1 109 ? 25.523 12.281 20.914 1.00 95.62 109 ILE A N 1
ATOM 849 C CA . ILE A 1 109 ? 24.707 11.875 22.067 1.00 95.62 109 ILE A CA 1
ATOM 850 C C . ILE A 1 109 ? 23.279 12.427 21.945 1.00 95.62 109 ILE A C 1
ATOM 852 O O . ILE A 1 109 ? 22.334 11.666 22.121 1.00 95.62 109 ILE A O 1
ATOM 856 N N . LYS A 1 110 ? 23.104 13.709 21.582 1.00 93.94 110 LYS A N 1
ATOM 857 C CA . LYS A 1 110 ? 21.767 14.298 21.375 1.00 93.94 110 LYS A CA 1
ATOM 858 C C . LYS A 1 110 ? 20.970 13.581 20.280 1.00 93.94 110 LYS A C 1
ATOM 860 O O . LYS A 1 110 ? 19.791 13.312 20.486 1.00 93.94 110 LYS A O 1
ATOM 865 N N . LEU A 1 111 ? 21.620 13.237 19.163 1.00 93.44 111 LEU A N 1
ATOM 866 C CA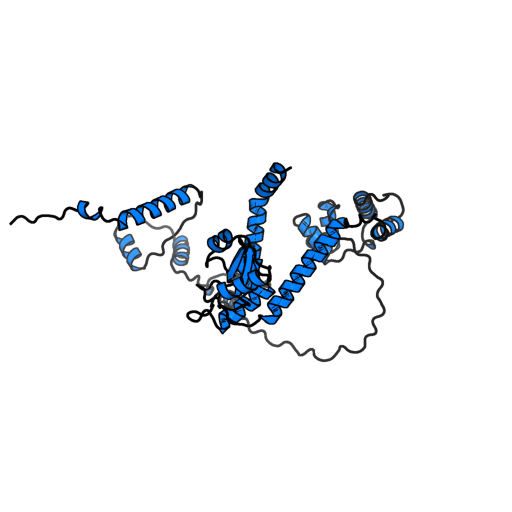 . LEU A 1 111 ? 21.003 12.480 18.068 1.00 93.44 111 LEU A CA 1
ATOM 867 C C . LEU A 1 111 ? 20.519 11.099 18.530 1.00 93.44 111 LEU A C 1
ATOM 869 O O . LEU A 1 111 ? 19.383 10.729 18.257 1.00 93.44 111 LEU A O 1
ATOM 873 N N . LEU A 1 112 ? 21.349 10.365 19.277 1.00 93.31 112 LEU A N 1
ATOM 874 C CA . LEU A 1 112 ? 20.997 9.046 19.822 1.00 93.31 112 LEU A CA 1
ATOM 875 C C . LEU A 1 112 ? 19.917 9.107 20.912 1.00 93.31 112 LEU A C 1
ATOM 877 O O . LEU A 1 112 ? 19.223 8.125 21.142 1.00 93.31 112 LEU A O 1
ATOM 881 N N . GLN A 1 113 ? 19.761 10.254 21.574 1.00 93.38 113 GLN A N 1
ATOM 882 C CA . GLN A 1 113 ? 18.694 10.508 22.546 1.00 93.38 113 GLN A CA 1
ATOM 883 C C . GLN A 1 113 ? 17.375 10.961 21.893 1.00 93.38 113 GLN A C 1
ATOM 885 O O . GLN A 1 113 ? 16.418 11.236 22.611 1.00 93.38 113 GLN A O 1
ATOM 890 N N . GLY A 1 114 ? 17.312 11.070 20.559 1.00 88.62 114 GLY A N 1
ATOM 891 C CA . GLY A 1 114 ? 16.112 11.514 19.843 1.00 88.62 114 GLY A CA 1
ATOM 892 C C . GLY A 1 114 ? 15.811 13.010 19.982 1.00 88.62 114 GLY A C 1
ATOM 893 O O . GLY A 1 114 ? 14.714 13.446 19.641 1.00 88.62 114 GLY A O 1
ATOM 894 N N . ASN A 1 115 ? 16.767 13.811 20.463 1.00 78.12 115 ASN A N 1
ATOM 895 C CA . ASN A 1 115 ? 16.593 15.254 20.589 1.00 78.12 115 ASN A CA 1
ATOM 896 C C . ASN A 1 115 ? 16.951 15.935 19.256 1.00 78.12 115 ASN A C 1
ATOM 898 O O . ASN A 1 115 ? 18.093 15.793 18.800 1.00 78.12 115 ASN A O 1
ATOM 902 N N . PRO A 1 116 ? 16.028 16.685 18.621 1.00 62.50 116 PRO A N 1
ATOM 903 C CA . PRO A 1 116 ? 16.330 17.402 17.389 1.00 62.50 116 PRO A CA 1
ATOM 904 C C . PRO A 1 116 ? 17.451 18.417 17.639 1.00 62.50 116 PRO A C 1
ATOM 906 O O . PRO A 1 116 ? 17.448 19.153 18.625 1.00 62.50 116 PRO A O 1
ATOM 909 N N . VAL A 1 117 ? 18.453 18.431 16.759 1.00 63.78 117 VAL A N 1
ATOM 910 C CA . VAL A 1 117 ? 19.501 19.456 16.784 1.00 63.78 117 VAL A CA 1
ATOM 911 C C . VAL A 1 117 ? 18.893 20.723 16.192 1.00 63.78 117 VAL A C 1
ATOM 913 O O . VAL A 1 117 ? 18.529 20.720 15.016 1.00 63.78 117 VAL A O 1
ATOM 916 N N . ASP A 1 118 ? 18.776 21.779 17.000 1.00 45.56 118 ASP A N 1
ATOM 917 C CA . ASP A 1 118 ? 18.273 23.085 16.568 1.00 45.56 118 ASP A CA 1
ATOM 918 C C . ASP A 1 118 ? 18.998 23.531 15.295 1.00 45.56 118 ASP A C 1
ATOM 920 O O . ASP A 1 118 ? 20.200 23.818 15.285 1.00 45.56 118 ASP A O 1
ATOM 924 N N . SER A 1 119 ? 18.258 23.531 14.190 1.00 47.25 119 SER A N 1
ATOM 925 C CA . SER A 1 119 ? 18.735 24.014 12.902 1.00 47.25 119 SER A CA 1
ATOM 926 C C . SER A 1 119 ? 18.708 25.536 12.949 1.00 47.25 119 SER A C 1
ATOM 928 O O . SER A 1 119 ? 17.679 26.161 12.711 1.00 47.25 119 SER A O 1
ATOM 930 N N . ALA A 1 120 ? 19.834 26.138 13.321 1.00 39.34 120 ALA A N 1
ATOM 931 C CA . ALA A 1 120 ? 20.016 27.577 13.248 1.00 39.34 120 ALA A CA 1
ATOM 932 C C . ALA A 1 120 ? 19.950 28.049 11.780 1.00 39.34 120 ALA A C 1
ATOM 934 O O . ALA A 1 120 ? 20.779 27.655 10.964 1.00 39.34 120 ALA A O 1
ATOM 935 N N . VAL A 1 121 ? 18.949 28.894 11.505 1.00 39.59 121 VAL A N 1
ATOM 936 C CA . VAL A 1 121 ? 18.868 29.963 10.490 1.00 39.59 121 VAL A CA 1
ATOM 937 C C . VAL A 1 121 ? 19.285 29.590 9.056 1.00 39.59 121 VAL A C 1
ATOM 939 O O . VAL A 1 121 ? 20.460 29.635 8.699 1.00 39.59 121 VAL A O 1
ATOM 942 N N . GLN A 1 122 ? 18.298 29.350 8.186 1.00 32.84 122 GLN A N 1
ATOM 943 C CA . GLN A 1 122 ? 18.460 29.570 6.743 1.00 32.84 122 GLN A CA 1
ATOM 944 C C . GLN A 1 122 ? 18.025 31.002 6.387 1.00 32.84 122 GLN A C 1
ATOM 946 O O . GLN A 1 122 ? 16.988 31.440 6.890 1.00 32.84 122 GLN A O 1
ATOM 951 N N . PRO A 1 123 ? 18.777 31.742 5.547 1.00 36.22 123 PRO A N 1
ATOM 952 C CA . PRO A 1 123 ? 18.314 33.014 5.021 1.00 36.22 123 PRO A CA 1
ATOM 953 C C . PRO A 1 123 ? 17.260 32.800 3.929 1.00 36.22 123 PRO A C 1
ATOM 955 O O . PRO A 1 123 ? 17.312 31.853 3.144 1.00 36.22 123 PRO A O 1
ATOM 958 N N . ASP A 1 124 ? 16.314 33.727 3.926 1.00 35.50 124 ASP A N 1
ATOM 959 C CA . ASP A 1 124 ? 15.153 33.844 3.058 1.00 35.50 124 ASP A CA 1
ATOM 960 C C . ASP A 1 124 ? 15.563 33.975 1.576 1.00 35.50 124 ASP A C 1
ATOM 962 O O . ASP A 1 124 ? 16.207 34.948 1.181 1.00 35.50 124 ASP A O 1
ATOM 966 N N . ILE A 1 125 ? 15.214 32.980 0.752 1.00 37.34 125 ILE A N 1
ATOM 967 C CA . ILE A 1 125 ? 15.352 33.022 -0.714 1.00 37.34 125 ILE A CA 1
ATOM 968 C C . ILE A 1 125 ? 13.947 33.132 -1.303 1.00 37.34 125 ILE A C 1
ATOM 970 O O . ILE A 1 125 ? 13.410 32.221 -1.930 1.00 37.34 125 ILE A O 1
ATOM 974 N N . SER A 1 126 ? 13.341 34.287 -1.075 1.00 33.41 126 SER A N 1
ATOM 975 C CA . SER A 1 126 ? 12.173 34.765 -1.793 1.00 33.41 126 SER A CA 1
ATOM 976 C C . SER A 1 126 ? 12.609 36.024 -2.537 1.00 33.41 126 SER A C 1
ATOM 978 O O . SER A 1 126 ? 12.872 37.036 -1.898 1.00 33.41 126 SER A O 1
ATOM 980 N N . VAL A 1 127 ? 12.697 35.919 -3.872 1.00 40.53 127 VAL A N 1
ATOM 981 C CA . VAL A 1 127 ? 12.835 36.961 -4.924 1.00 40.53 127 VAL A CA 1
ATOM 982 C C . VAL A 1 127 ? 14.033 36.659 -5.836 1.00 40.53 127 VAL A C 1
ATOM 984 O O . VAL A 1 127 ? 15.126 37.156 -5.603 1.00 40.53 127 VAL A O 1
ATOM 987 N N . ALA A 1 128 ? 13.820 35.845 -6.881 1.00 35.94 128 ALA A N 1
ATOM 988 C CA . ALA A 1 128 ? 14.516 35.929 -8.183 1.00 35.94 128 ALA A CA 1
ATOM 989 C C . ALA A 1 128 ? 14.143 34.753 -9.111 1.00 35.94 128 ALA A C 1
ATOM 991 O O . ALA A 1 128 ? 15.002 33.969 -9.490 1.00 35.94 128 ALA A O 1
ATOM 992 N N . PHE A 1 129 ? 12.880 34.615 -9.523 1.00 34.41 129 PHE A N 1
ATOM 993 C CA . PHE A 1 129 ? 12.557 33.788 -10.698 1.00 34.41 129 PHE A CA 1
ATOM 994 C C . PHE A 1 129 ? 11.424 34.417 -11.502 1.00 34.41 129 PHE A C 1
ATOM 996 O O . PHE A 1 129 ? 10.272 33.999 -11.475 1.00 34.41 129 PHE A O 1
ATOM 1003 N N . SER A 1 130 ? 11.761 35.468 -12.236 1.00 36.09 130 SER A N 1
ATOM 1004 C CA . SER A 1 130 ? 10.987 35.927 -13.386 1.00 36.09 130 SER A CA 1
ATOM 1005 C C . SER A 1 130 ? 11.982 36.538 -14.368 1.00 36.09 130 SER A C 1
ATOM 1007 O O . SER A 1 130 ? 12.716 37.446 -13.994 1.00 36.09 130 SER A O 1
ATOM 1009 N N . ASN A 1 131 ? 11.998 36.022 -15.601 1.00 38.94 131 ASN A N 1
ATOM 1010 C CA . ASN A 1 131 ? 12.767 36.485 -16.773 1.00 38.94 131 ASN A CA 1
ATOM 1011 C C . ASN A 1 131 ? 14.074 35.749 -17.129 1.00 38.94 131 ASN A C 1
ATOM 1013 O O . ASN A 1 131 ? 15.090 36.383 -17.397 1.00 38.94 131 ASN A O 1
ATOM 1017 N N . MET A 1 132 ? 14.026 34.423 -17.311 1.00 30.28 132 MET A N 1
ATOM 1018 C CA . MET A 1 132 ? 14.960 33.757 -18.234 1.00 30.28 132 MET A CA 1
ATOM 1019 C C . MET A 1 132 ? 14.195 33.093 -19.383 1.00 30.28 132 MET A C 1
ATOM 1021 O O . MET A 1 132 ? 13.485 32.109 -19.197 1.00 30.28 132 MET A O 1
ATOM 1025 N N . LYS A 1 133 ? 14.355 33.643 -20.595 1.00 35.31 133 LYS A N 1
ATOM 1026 C CA . LYS A 1 133 ? 14.022 32.964 -21.854 1.00 35.31 133 LYS A CA 1
ATOM 1027 C C . LYS A 1 133 ? 14.991 31.791 -22.014 1.00 35.31 133 LYS A C 1
ATOM 1029 O O . LYS A 1 133 ? 16.137 31.983 -22.414 1.00 35.31 133 LYS A O 1
ATOM 1034 N N . ILE A 1 134 ? 14.532 30.588 -21.682 1.00 35.22 134 ILE A N 1
ATOM 1035 C CA . ILE A 1 134 ? 15.275 29.352 -21.927 1.00 35.22 134 ILE A CA 1
ATOM 1036 C C . ILE A 1 134 ? 15.201 29.062 -23.428 1.00 35.22 134 ILE A C 1
ATOM 1038 O O . ILE A 1 134 ? 14.136 28.797 -23.982 1.00 35.22 134 ILE A O 1
ATOM 1042 N N . LYS A 1 135 ? 16.350 29.157 -24.095 1.00 31.75 135 LYS A N 1
ATOM 1043 C CA . LYS A 1 135 ? 16.555 28.637 -25.449 1.00 31.75 135 LYS A CA 1
ATOM 1044 C C . LYS A 1 135 ? 16.487 27.102 -25.349 1.00 31.75 135 LYS A C 1
ATOM 1046 O O . LYS A 1 135 ? 17.154 26.5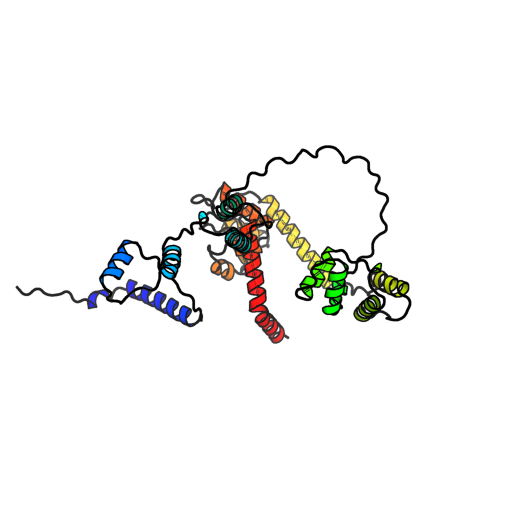70 -24.461 1.00 31.75 135 LYS A O 1
ATOM 1051 N N . PRO A 1 136 ? 15.701 26.389 -26.177 1.00 34.88 136 PRO A N 1
ATOM 1052 C CA . PRO A 1 136 ? 15.605 24.935 -26.080 1.00 34.88 136 PRO A CA 1
ATOM 1053 C C . PRO A 1 136 ? 16.997 24.318 -26.252 1.00 34.88 136 PRO A C 1
ATOM 1055 O O . PRO A 1 136 ? 17.677 24.554 -27.252 1.00 34.88 136 PRO A O 1
ATOM 1058 N N . SER A 1 137 ? 17.433 23.595 -25.220 1.00 36.25 137 SER A N 1
ATOM 1059 C CA . SER A 1 137 ? 18.667 22.813 -25.228 1.00 36.25 137 SER A CA 1
ATOM 1060 C C . SER A 1 137 ? 18.502 21.646 -26.207 1.00 36.25 137 SER A C 1
ATOM 1062 O O . SER A 1 137 ? 17.399 21.100 -26.282 1.00 36.25 137 SER A O 1
ATOM 1064 N N . PRO A 1 138 ? 19.546 21.256 -26.963 1.00 42.25 138 PRO A N 1
ATOM 1065 C CA . PRO A 1 138 ? 19.478 20.084 -27.830 1.00 42.25 138 PRO A CA 1
ATOM 1066 C C . PRO A 1 138 ? 19.064 18.851 -27.020 1.00 42.25 138 PRO A C 1
ATOM 1068 O O . PRO A 1 138 ? 19.552 18.631 -25.912 1.00 42.25 138 PRO A O 1
ATOM 1071 N N . GLU A 1 139 ? 18.129 18.087 -27.575 1.00 49.84 139 GLU A N 1
ATOM 1072 C CA . GLU A 1 139 ? 17.560 16.877 -26.992 1.00 49.84 139 GLU A CA 1
ATOM 1073 C C . GLU A 1 139 ? 18.669 15.818 -26.841 1.00 49.84 139 GLU A C 1
ATOM 1075 O O . GLU A 1 139 ? 19.154 15.250 -27.820 1.00 49.84 139 GLU A O 1
ATOM 1080 N N . VAL A 1 140 ? 19.151 15.617 -25.611 1.00 52.66 140 VAL A N 1
ATOM 1081 C CA . VAL A 1 140 ? 20.233 14.668 -25.315 1.00 52.66 140 VAL A CA 1
ATOM 1082 C C . VAL A 1 140 ? 19.664 13.252 -25.387 1.00 52.66 140 VAL A C 1
ATOM 1084 O O . VAL A 1 140 ? 18.742 12.902 -24.652 1.00 52.66 140 VAL A O 1
ATOM 1087 N N . SER A 1 141 ? 20.196 12.429 -26.291 1.00 63.41 141 SER A N 1
ATOM 1088 C CA . SER A 1 141 ? 19.717 11.063 -26.511 1.00 63.41 141 SER A CA 1
ATOM 1089 C C . SER A 1 141 ? 20.200 10.114 -25.414 1.00 63.41 141 SER A C 1
ATOM 1091 O O . SER A 1 141 ? 21.324 9.605 -25.445 1.00 63.41 141 SER A O 1
ATOM 1093 N N . LEU A 1 142 ? 19.321 9.856 -24.447 1.00 72.81 142 LEU A N 1
ATOM 1094 C CA . LEU A 1 142 ? 19.589 8.984 -23.305 1.00 72.81 142 LEU A CA 1
ATOM 1095 C C . LEU A 1 142 ? 19.550 7.497 -23.686 1.00 72.81 142 LEU A C 1
ATOM 1097 O O . LEU A 1 142 ? 18.709 7.039 -24.463 1.00 72.81 142 LEU A O 1
ATOM 1101 N N . VAL A 1 143 ? 20.455 6.713 -23.100 1.00 75.19 143 VAL A N 1
ATOM 1102 C CA . VAL A 1 143 ? 20.461 5.248 -23.213 1.00 75.19 143 VAL A CA 1
ATOM 1103 C C . VAL A 1 143 ? 19.239 4.678 -22.486 1.00 75.19 143 VAL A C 1
ATOM 1105 O O . VAL A 1 143 ? 19.032 4.949 -21.304 1.00 75.19 143 VAL A O 1
ATOM 1108 N N . SER A 1 144 ? 18.437 3.849 -23.165 1.00 76.75 144 SER A N 1
ATOM 1109 C CA . SER A 1 144 ? 17.263 3.247 -22.528 1.00 76.75 144 SER A CA 1
ATOM 1110 C C . SER A 1 144 ? 17.656 2.280 -21.390 1.00 76.75 144 SER A C 1
ATOM 1112 O O . SER A 1 144 ? 18.670 1.578 -21.481 1.00 76.75 144 SER A O 1
ATOM 1114 N N . PRO A 1 145 ? 16.841 2.173 -20.323 1.00 71.94 145 PRO A N 1
ATOM 1115 C CA . PRO A 1 145 ? 17.117 1.316 -19.168 1.00 71.94 145 PRO A CA 1
ATOM 1116 C C . PRO A 1 145 ? 17.384 -0.156 -19.500 1.00 71.94 145 PRO A C 1
ATOM 1118 O O . PRO A 1 145 ? 18.191 -0.780 -18.811 1.00 71.94 145 PRO A O 1
ATOM 1121 N N . GLN A 1 146 ? 16.717 -0.689 -20.531 1.00 77.81 146 GLN A N 1
ATOM 1122 C CA . GLN A 1 146 ? 16.840 -2.085 -20.968 1.00 77.81 146 GLN A CA 1
ATOM 1123 C C . GLN A 1 146 ? 18.167 -2.364 -21.690 1.00 77.81 146 GLN A C 1
ATOM 1125 O O . GLN A 1 146 ? 18.624 -3.502 -21.738 1.00 77.81 146 GLN A O 1
ATOM 1130 N N . ARG A 1 147 ? 18.821 -1.333 -22.236 1.00 77.00 147 ARG A N 1
ATOM 1131 C CA . ARG A 1 147 ? 20.077 -1.480 -22.987 1.00 77.00 147 ARG A CA 1
ATOM 1132 C C . ARG A 1 147 ? 21.279 -1.687 -22.075 1.00 77.00 147 ARG A C 1
ATOM 1134 O O . ARG A 1 147 ? 22.190 -2.435 -22.418 1.00 77.00 147 ARG A O 1
ATOM 1141 N N . LEU A 1 148 ? 21.266 -1.085 -20.886 1.00 85.81 148 LEU A N 1
ATOM 1142 C CA . LEU A 1 148 ? 22.320 -1.278 -19.884 1.00 85.81 148 LEU A CA 1
ATOM 1143 C C . LEU A 1 148 ? 22.371 -2.728 -19.367 1.00 85.81 148 LEU A C 1
ATOM 1145 O O . LEU A 1 148 ? 23.449 -3.219 -19.031 1.00 85.81 148 LEU A O 1
ATOM 1149 N N . ASP A 1 149 ? 21.240 -3.443 -19.383 1.00 85.62 149 ASP A N 1
ATOM 1150 C CA . ASP A 1 149 ? 21.155 -4.850 -18.973 1.00 85.62 149 ASP A CA 1
ATOM 1151 C C . ASP A 1 149 ? 21.935 -5.794 -19.903 1.00 85.62 149 ASP A C 1
ATOM 1153 O O . ASP A 1 149 ? 22.317 -6.888 -19.486 1.00 85.62 149 ASP A O 1
ATOM 1157 N N . ALA A 1 150 ? 22.249 -5.380 -21.133 1.00 84.25 150 ALA A N 1
ATOM 1158 C CA . ALA A 1 150 ? 23.034 -6.181 -22.071 1.00 84.25 150 ALA A CA 1
ATOM 1159 C C . ALA A 1 150 ? 24.551 -6.119 -21.815 1.00 84.25 150 ALA A C 1
ATOM 1161 O O . ALA A 1 150 ? 25.299 -6.968 -22.302 1.00 84.25 150 ALA A O 1
ATOM 1162 N N . LEU A 1 151 ? 25.032 -5.135 -21.047 1.00 84.19 151 LEU A N 1
ATOM 1163 C CA . LEU A 1 151 ? 26.461 -4.971 -20.791 1.00 84.19 151 LEU A CA 1
ATOM 1164 C C . LEU A 1 151 ? 26.971 -5.980 -19.750 1.00 84.19 151 LEU A C 1
ATOM 1166 O O . LEU A 1 151 ? 26.271 -6.379 -18.810 1.00 84.19 151 LEU A O 1
ATOM 1170 N N . VAL A 1 152 ? 28.225 -6.402 -19.916 1.00 92.38 152 VAL A N 1
ATOM 1171 C CA . VAL A 1 152 ? 28.914 -7.256 -18.939 1.00 92.38 152 VAL A CA 1
ATOM 1172 C C . VAL A 1 152 ? 29.247 -6.453 -17.670 1.00 92.38 152 VAL A C 1
ATOM 1174 O O . VAL A 1 152 ? 29.560 -5.265 -17.781 1.00 92.38 152 VAL A O 1
ATOM 1177 N N . PRO A 1 153 ? 29.230 -7.066 -16.467 1.00 93.62 153 PRO A N 1
ATOM 1178 C CA . PRO A 1 153 ? 29.447 -6.354 -15.203 1.00 93.62 153 PRO A CA 1
ATOM 1179 C C . PRO A 1 153 ? 30.723 -5.510 -15.170 1.00 93.62 153 PRO A C 1
ATOM 1181 O O . PRO A 1 153 ? 30.674 -4.353 -14.768 1.00 93.62 153 PRO A O 1
ATOM 1184 N N . GLN A 1 154 ? 31.840 -6.045 -15.674 1.00 92.12 154 GLN A N 1
ATOM 1185 C CA . GLN A 1 154 ? 33.112 -5.319 -15.744 1.00 92.12 154 GLN A CA 1
ATOM 1186 C C . GLN A 1 154 ? 32.977 -3.990 -16.498 1.00 92.12 154 GLN A C 1
ATOM 1188 O O . GLN A 1 154 ? 33.541 -2.977 -16.097 1.00 92.12 154 GLN A O 1
ATOM 1193 N N . ARG A 1 155 ? 32.178 -3.977 -17.569 1.00 86.81 155 ARG A N 1
ATOM 1194 C CA . ARG A 1 155 ? 31.985 -2.786 -18.389 1.00 86.81 155 ARG A CA 1
ATOM 1195 C C . ARG A 1 155 ? 31.096 -1.755 -17.709 1.00 86.81 155 ARG A C 1
ATOM 1197 O O . ARG A 1 155 ? 31.371 -0.565 -17.796 1.00 86.81 155 ARG A O 1
ATOM 1204 N N . LEU A 1 156 ? 30.075 -2.210 -16.986 1.00 91.19 156 LEU A N 1
ATOM 1205 C CA . LEU A 1 156 ? 29.253 -1.337 -16.149 1.00 91.19 156 LEU A CA 1
ATOM 1206 C C . LEU A 1 156 ? 30.095 -0.680 -15.045 1.00 91.19 156 LEU A C 1
ATOM 1208 O O . LEU A 1 156 ? 29.947 0.512 -14.801 1.00 91.19 156 LEU A O 1
ATOM 1212 N N . GLN A 1 157 ? 31.037 -1.414 -14.440 1.00 94.31 157 GLN A N 1
ATOM 1213 C CA . GLN A 1 157 ? 31.980 -0.847 -13.467 1.00 94.31 157 GLN A CA 1
ATOM 1214 C C . GLN A 1 157 ? 32.909 0.197 -14.094 1.00 94.31 157 GLN A C 1
ATOM 1216 O O . GLN A 1 157 ? 33.160 1.230 -13.478 1.00 94.31 157 GLN A O 1
ATOM 1221 N N . ASP A 1 158 ? 33.415 -0.049 -15.307 1.00 88.88 158 ASP A N 1
ATOM 1222 C CA . ASP A 1 158 ? 34.247 0.920 -16.032 1.00 88.88 158 ASP A CA 1
ATOM 1223 C C . ASP A 1 158 ? 33.479 2.213 -16.330 1.00 88.88 158 ASP A C 1
ATOM 1225 O O . ASP A 1 158 ? 34.014 3.300 -16.110 1.00 88.88 158 ASP A O 1
ATOM 1229 N N . LEU A 1 159 ? 32.219 2.100 -16.767 1.00 86.31 159 LEU A N 1
ATOM 1230 C CA . LEU A 1 159 ? 31.338 3.248 -16.998 1.00 86.31 159 LEU A CA 1
ATOM 1231 C C . LEU A 1 159 ? 31.065 4.021 -15.703 1.00 86.31 159 LEU A C 1
ATOM 1233 O O . LEU A 1 159 ? 31.175 5.245 -15.696 1.00 86.31 159 LEU A O 1
ATOM 1237 N N . CYS A 1 160 ? 30.797 3.325 -14.592 1.00 92.88 160 CYS A N 1
ATOM 1238 C CA . CYS A 1 160 ? 30.655 3.973 -13.288 1.00 92.88 160 CYS A CA 1
ATOM 1239 C C . CYS A 1 160 ? 31.943 4.701 -12.867 1.00 92.88 160 CYS A C 1
ATOM 1241 O O . CYS A 1 160 ? 31.881 5.860 -12.462 1.00 92.88 160 CYS A O 1
ATOM 1243 N N . ARG A 1 161 ? 33.122 4.070 -13.008 1.00 92.62 161 ARG A N 1
ATOM 1244 C CA . ARG A 1 161 ? 34.421 4.688 -12.667 1.00 92.62 161 ARG A CA 1
ATOM 1245 C C . ARG A 1 161 ? 34.698 5.943 -13.485 1.00 92.62 161 ARG A C 1
ATOM 1247 O O . ARG A 1 161 ? 35.126 6.943 -12.917 1.00 92.62 161 ARG A O 1
ATOM 1254 N N . ALA A 1 162 ? 34.444 5.892 -14.792 1.00 82.81 162 ALA A N 1
ATOM 1255 C CA . ALA A 1 162 ? 34.663 7.020 -15.695 1.00 82.81 162 ALA A CA 1
ATOM 1256 C C . ALA A 1 162 ? 33.849 8.261 -15.298 1.00 82.81 162 ALA A C 1
ATOM 1258 O O . ALA A 1 162 ? 34.252 9.379 -15.606 1.00 82.81 162 ALA A O 1
ATOM 1259 N N . ARG A 1 163 ? 32.736 8.063 -14.584 1.00 84.62 163 ARG A N 1
ATOM 1260 C CA . ARG A 1 163 ? 31.817 9.120 -14.152 1.00 84.62 163 ARG A CA 1
ATOM 1261 C C . ARG A 1 163 ? 31.785 9.361 -12.652 1.00 84.62 163 ARG A C 1
ATOM 1263 O O . ARG A 1 163 ? 30.895 10.035 -12.151 1.00 84.62 163 ARG A O 1
ATOM 1270 N N . VAL A 1 164 ? 32.773 8.838 -11.927 1.00 92.44 164 VAL A N 1
ATOM 1271 C CA . VAL A 1 164 ? 32.882 9.039 -10.473 1.00 92.44 164 VAL A CA 1
ATOM 1272 C C . VAL A 1 164 ? 31.645 8.500 -9.719 1.00 92.44 164 VAL A C 1
ATOM 1274 O O . VAL A 1 164 ? 31.312 8.950 -8.627 1.00 92.44 164 VAL A O 1
ATOM 1277 N N . LEU A 1 165 ? 30.970 7.495 -10.285 1.00 93.12 165 LEU A N 1
ATOM 1278 C CA . LEU A 1 165 ? 29.866 6.774 -9.651 1.00 93.12 165 LEU A CA 1
ATOM 1279 C C . LEU A 1 165 ? 30.394 5.553 -8.874 1.00 93.12 165 LEU A C 1
ATOM 1281 O O . LEU A 1 165 ? 31.477 5.037 -9.183 1.00 93.12 165 LEU A O 1
ATOM 1285 N N . PRO A 1 166 ? 29.635 5.025 -7.895 1.00 94.38 166 PRO A N 1
ATOM 1286 C CA . PRO A 1 166 ? 29.979 3.776 -7.222 1.00 94.38 166 PRO A CA 1
ATOM 1287 C C . PRO A 1 166 ? 30.153 2.623 -8.226 1.00 94.38 166 PRO A C 1
ATOM 1289 O O . PRO A 1 166 ? 29.211 2.190 -8.883 1.00 94.38 166 PRO A O 1
ATOM 1292 N N . ALA A 1 167 ? 31.383 2.120 -8.352 1.00 94.12 167 ALA A N 1
ATOM 1293 C CA . ALA A 1 167 ? 31.742 1.038 -9.276 1.00 94.12 167 ALA A CA 1
ATOM 1294 C C . ALA A 1 167 ? 31.773 -0.353 -8.616 1.00 94.12 167 ALA A C 1
ATOM 1296 O O . ALA A 1 167 ? 32.412 -1.276 -9.118 1.00 94.12 167 ALA A O 1
ATOM 1297 N N . HIS A 1 168 ? 31.118 -0.497 -7.467 1.00 93.19 168 HIS A N 1
ATOM 1298 C CA . HIS A 1 168 ? 30.981 -1.747 -6.726 1.00 93.19 168 HIS A CA 1
ATOM 1299 C C . HIS A 1 168 ? 29.497 -2.044 -6.497 1.00 93.19 168 HIS A C 1
ATOM 1301 O O . HIS A 1 168 ? 28.682 -1.126 -6.461 1.00 93.19 168 HIS A O 1
ATOM 1307 N N . GLY A 1 169 ? 29.156 -3.322 -6.346 1.00 93.06 169 GLY A N 1
ATOM 1308 C CA . GLY A 1 169 ? 27.776 -3.778 -6.182 1.00 93.06 169 GLY A CA 1
ATOM 1309 C C . GLY A 1 169 ? 27.386 -4.845 -7.199 1.00 93.06 169 GLY A C 1
ATOM 1310 O O . GLY A 1 169 ? 28.199 -5.292 -8.015 1.00 93.06 169 GLY A O 1
ATOM 1311 N N . SER A 1 170 ? 26.131 -5.276 -7.125 1.00 95.81 170 SER A N 1
ATOM 1312 C CA . SER A 1 170 ? 25.549 -6.183 -8.107 1.00 95.81 170 SER A CA 1
ATOM 1313 C C . SER A 1 170 ? 25.406 -5.490 -9.468 1.00 95.81 170 SER A C 1
ATOM 1315 O O . SER A 1 170 ? 25.414 -4.262 -9.573 1.00 95.81 170 SER A O 1
ATOM 1317 N N . LYS A 1 171 ? 25.225 -6.271 -10.542 1.00 94.12 171 LYS A N 1
ATOM 1318 C CA . LYS A 1 171 ? 24.937 -5.722 -11.879 1.00 94.12 171 LYS A CA 1
ATOM 1319 C C . LYS A 1 171 ? 23.747 -4.749 -11.854 1.00 94.12 171 LYS A C 1
ATOM 1321 O O . LYS A 1 171 ? 23.789 -3.734 -12.539 1.00 94.12 171 LYS A O 1
ATOM 1326 N N . ALA A 1 172 ? 22.728 -5.030 -11.039 1.00 90.69 172 ALA A N 1
ATOM 1327 C CA . ALA A 1 172 ? 21.557 -4.171 -10.892 1.00 90.69 172 ALA A CA 1
ATOM 1328 C C . ALA A 1 172 ? 21.900 -2.811 -10.257 1.00 90.69 172 ALA A C 1
ATOM 1330 O O . ALA A 1 172 ? 21.421 -1.787 -10.742 1.00 90.69 172 ALA A O 1
ATOM 1331 N N . ASP A 1 173 ? 22.774 -2.786 -9.247 1.00 92.56 173 ASP A N 1
ATOM 1332 C CA . ASP A 1 173 ? 23.182 -1.554 -8.550 1.00 92.56 173 ASP A CA 1
ATOM 1333 C C . ASP A 1 173 ? 23.975 -0.619 -9.476 1.00 92.56 173 ASP A C 1
ATOM 1335 O O . ASP A 1 173 ? 23.762 0.597 -9.500 1.00 92.56 173 ASP A O 1
ATOM 1339 N N . LEU A 1 174 ? 24.851 -1.199 -10.303 1.00 93.00 174 LEU A N 1
ATOM 1340 C CA . LEU A 1 174 ? 25.618 -0.460 -11.309 1.00 93.00 174 LEU A CA 1
ATOM 1341 C C . LEU A 1 174 ? 24.695 0.140 -12.380 1.00 93.00 174 LEU A C 1
ATOM 1343 O O . LEU A 1 174 ? 24.841 1.301 -12.755 1.00 93.00 174 LEU A O 1
ATOM 1347 N N . ILE A 1 175 ? 23.702 -0.627 -12.837 1.00 88.62 175 ILE A N 1
ATOM 1348 C CA . ILE A 1 175 ? 22.709 -0.157 -13.812 1.00 88.62 175 ILE A CA 1
ATOM 1349 C C . ILE A 1 175 ? 21.842 0.950 -13.214 1.00 88.62 175 ILE A C 1
ATOM 1351 O O . ILE A 1 175 ? 21.574 1.942 -13.887 1.00 88.62 175 ILE A O 1
ATOM 1355 N N . GLN A 1 176 ? 21.423 0.819 -11.955 1.00 89.56 176 GLN A N 1
ATOM 1356 C CA . GLN A 1 176 ? 20.652 1.852 -11.268 1.00 89.56 176 GLN A CA 1
ATOM 1357 C C . GLN A 1 176 ? 21.449 3.152 -11.118 1.00 89.56 176 GLN A C 1
ATOM 1359 O O . GLN A 1 176 ? 20.901 4.224 -11.374 1.00 89.56 176 GLN A O 1
ATOM 1364 N N . SER A 1 177 ? 22.736 3.057 -10.783 1.00 90.12 177 SER A N 1
ATOM 1365 C CA . SER A 1 177 ? 23.629 4.219 -10.690 1.00 90.12 177 SER A CA 1
ATOM 1366 C C . SER A 1 177 ? 23.769 4.928 -12.043 1.00 90.12 177 SER A C 1
ATOM 1368 O O . SER A 1 177 ? 23.606 6.140 -12.130 1.00 90.12 177 SER A O 1
ATOM 1370 N N . LEU A 1 178 ? 23.964 4.170 -13.127 1.00 87.81 178 LEU A N 1
ATOM 1371 C CA . LEU A 1 178 ? 24.050 4.717 -14.488 1.00 87.81 178 LEU A CA 1
ATOM 1372 C C . LEU A 1 178 ? 22.714 5.293 -14.992 1.00 87.81 178 LEU A C 1
ATOM 1374 O O . LEU A 1 178 ? 22.711 6.240 -15.775 1.00 87.81 178 LEU A O 1
ATOM 1378 N N . ARG A 1 179 ? 21.570 4.762 -14.533 1.00 85.69 179 ARG A N 1
ATOM 1379 C CA . ARG A 1 179 ? 20.237 5.322 -14.831 1.00 85.69 179 ARG A CA 1
ATOM 1380 C C . ARG A 1 179 ? 20.040 6.693 -14.193 1.00 85.69 179 ARG A C 1
ATOM 1382 O O . ARG A 1 179 ? 19.465 7.568 -14.825 1.00 85.69 179 ARG A O 1
ATOM 1389 N N . GLN A 1 180 ? 20.505 6.875 -12.959 1.00 87.25 180 GLN A N 1
ATOM 1390 C CA . GLN A 1 180 ? 20.410 8.161 -12.258 1.00 87.25 180 GLN A CA 1
ATOM 1391 C C . GLN A 1 180 ? 21.285 9.241 -12.907 1.00 87.25 180 GLN A C 1
ATOM 1393 O O . GLN A 1 180 ? 20.954 10.420 -12.837 1.00 87.25 180 GLN A O 1
ATOM 1398 N N . ASP A 1 181 ? 22.357 8.823 -13.574 1.00 86.88 181 ASP A N 1
ATOM 1399 C CA . ASP A 1 181 ? 23.342 9.697 -14.203 1.00 86.88 181 ASP A CA 1
ATOM 1400 C C . ASP A 1 181 ? 23.045 10.018 -15.686 1.00 86.88 181 ASP A C 1
ATOM 1402 O O . ASP A 1 181 ? 23.829 10.690 -16.345 1.00 86.88 181 ASP A O 1
ATOM 1406 N N . ASN A 1 182 ? 21.901 9.574 -16.232 1.00 83.06 182 ASN A N 1
ATOM 1407 C CA . ASN A 1 182 ? 21.432 9.952 -17.577 1.00 83.06 182 ASN A CA 1
ATOM 1408 C C . ASN A 1 182 ? 22.491 9.755 -18.686 1.00 83.06 182 ASN A C 1
ATOM 1410 O O . ASN A 1 182 ? 22.847 10.676 -19.418 1.00 83.06 182 ASN A O 1
ATOM 1414 N N . VAL A 1 183 ? 23.002 8.528 -18.832 1.00 82.50 183 VAL A N 1
ATOM 1415 C CA . VAL A 1 183 ? 24.054 8.204 -19.811 1.00 82.50 183 VAL A CA 1
ATOM 1416 C C . VAL A 1 183 ? 23.650 8.570 -21.245 1.00 82.50 183 VAL A C 1
ATOM 1418 O O . VAL A 1 183 ? 22.718 7.985 -21.793 1.00 82.50 183 VAL A O 1
ATOM 1421 N N . SER A 1 184 ? 24.411 9.474 -21.874 1.00 85.69 184 SER A N 1
ATOM 1422 C CA . SER A 1 184 ? 24.294 9.806 -23.302 1.00 85.69 184 SER A CA 1
ATOM 1423 C C . SER A 1 184 ? 24.925 8.728 -24.192 1.00 85.69 184 SER A C 1
ATOM 1425 O O . SER A 1 184 ? 26.015 8.227 -23.890 1.00 85.69 184 SER A O 1
ATOM 1427 N N . LEU A 1 185 ? 24.287 8.385 -25.319 1.00 86.94 185 LEU A N 1
ATOM 1428 C CA . LEU A 1 185 ? 24.824 7.425 -26.305 1.00 86.94 185 LEU A CA 1
ATOM 1429 C C . LEU A 1 185 ? 26.149 7.896 -26.929 1.00 86.94 185 LEU A C 1
ATOM 1431 O O . LEU A 1 185 ? 26.992 7.087 -27.321 1.00 86.94 185 LEU A O 1
ATOM 1435 N N . GLU A 1 186 ? 26.341 9.208 -2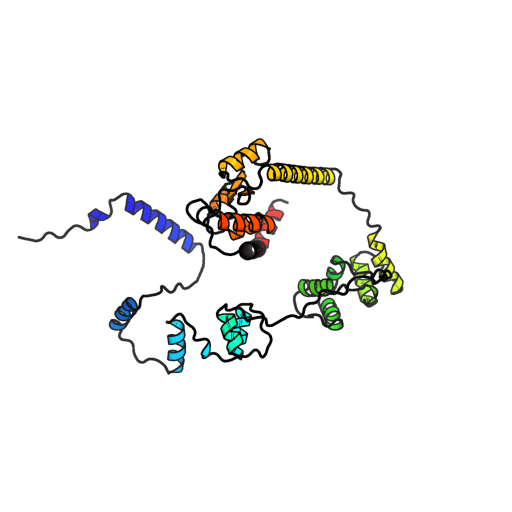7.001 1.00 90.12 186 GLU A N 1
ATOM 1436 C CA . GLU A 1 186 ? 27.503 9.882 -27.569 1.00 90.12 186 GLU A CA 1
ATOM 1437 C C . GLU A 1 186 ? 28.766 9.657 -26.751 1.00 90.12 186 GLU A C 1
ATOM 1439 O O . GLU A 1 186 ? 29.849 9.838 -27.293 1.00 90.12 186 GLU A O 1
ATOM 1444 N N . GLU A 1 187 ? 28.665 9.222 -25.495 1.00 85.75 187 GLU A N 1
ATOM 1445 C CA . GLU A 1 187 ? 29.818 8.982 -24.620 1.00 85.75 187 GLU A CA 1
ATOM 1446 C C . GLU A 1 187 ? 30.320 7.534 -24.687 1.00 85.75 187 GLU A C 1
ATOM 1448 O O . GLU A 1 187 ? 31.475 7.257 -24.360 1.00 85.75 187 GLU A O 1
ATOM 1453 N N . LEU A 1 188 ? 29.505 6.613 -25.210 1.00 87.94 188 LEU A N 1
ATOM 1454 C CA . LEU A 1 188 ? 29.861 5.201 -25.329 1.00 87.94 188 LEU A CA 1
ATOM 1455 C C . LEU A 1 188 ? 30.888 4.956 -26.440 1.00 87.94 188 LEU A C 1
ATOM 1457 O O . LEU A 1 188 ? 30.777 5.443 -27.567 1.00 87.94 188 LEU A O 1
ATOM 1461 N N . SER A 1 189 ? 31.888 4.132 -26.149 1.00 92.56 189 SER A N 1
ATOM 1462 C CA . SER A 1 189 ? 32.879 3.696 -27.130 1.00 92.56 189 SER A CA 1
ATOM 1463 C C . SER A 1 189 ? 32.245 2.887 -28.271 1.00 92.56 189 SER A C 1
ATOM 1465 O O . SER A 1 189 ? 31.164 2.305 -28.159 1.00 92.56 189 SER A O 1
ATOM 1467 N N . LYS A 1 190 ? 32.950 2.800 -29.406 1.00 93.69 190 LYS A N 1
ATOM 1468 C CA . LYS A 1 190 ? 32.463 2.069 -30.587 1.00 93.69 190 LYS A CA 1
ATOM 1469 C C . LYS A 1 190 ? 32.194 0.586 -30.294 1.00 93.69 190 LYS A C 1
ATOM 1471 O O . LYS A 1 190 ? 31.273 0.025 -30.877 1.00 93.69 190 LYS A O 1
ATOM 1476 N N . SER A 1 191 ? 32.981 -0.057 -29.430 1.00 88.62 191 SER A N 1
ATOM 1477 C CA . SER A 1 191 ? 32.763 -1.457 -29.033 1.00 88.62 191 SER A CA 1
ATOM 1478 C C . SER A 1 191 ? 31.495 -1.626 -28.192 1.00 88.62 191 SER A C 1
ATOM 1480 O O . SER A 1 191 ? 30.758 -2.583 -28.408 1.00 88.62 191 SER A O 1
ATOM 1482 N N . GLU A 1 192 ? 31.189 -0.679 -27.303 1.00 85.19 192 GLU A N 1
ATOM 1483 C CA . GLU A 1 192 ? 29.952 -0.684 -26.508 1.00 85.19 192 GLU A CA 1
ATOM 1484 C C . GLU A 1 192 ? 28.719 -0.482 -27.376 1.00 85.19 192 GLU A C 1
ATOM 1486 O O . GLU A 1 192 ? 27.761 -1.240 -27.269 1.00 85.19 192 GLU A O 1
ATOM 1491 N N . LEU A 1 193 ? 28.768 0.480 -28.297 1.00 93.00 193 LEU A N 1
ATOM 1492 C CA . LEU A 1 193 ? 27.677 0.711 -29.242 1.00 93.00 193 LEU A CA 1
ATOM 1493 C C . LEU A 1 193 ? 27.406 -0.528 -30.108 1.00 93.00 193 LEU A C 1
ATOM 1495 O O . LEU A 1 193 ? 26.252 -0.831 -30.400 1.00 93.00 193 LEU A O 1
ATOM 1499 N N . LYS A 1 194 ? 28.449 -1.284 -30.480 1.00 92.94 194 LYS A N 1
ATOM 1500 C CA . LYS A 1 194 ? 28.291 -2.570 -31.175 1.00 92.94 194 LYS A CA 1
ATOM 1501 C C . LYS A 1 194 ? 27.637 -3.635 -30.301 1.00 92.94 194 LYS A C 1
ATOM 1503 O O . LYS A 1 194 ? 26.776 -4.346 -30.804 1.00 92.94 194 LYS A O 1
ATOM 1508 N N . ALA A 1 195 ? 28.025 -3.744 -29.031 1.00 85.06 195 ALA A N 1
ATOM 1509 C CA . ALA A 1 195 ? 27.407 -4.683 -28.096 1.00 85.06 195 ALA A CA 1
ATOM 1510 C C . ALA A 1 195 ? 25.917 -4.362 -27.889 1.00 85.06 195 ALA A C 1
ATOM 1512 O O . ALA A 1 195 ? 25.084 -5.263 -27.934 1.00 85.06 195 ALA A O 1
ATOM 1513 N N . LEU A 1 196 ? 25.578 -3.074 -27.764 1.00 86.31 196 LEU A N 1
ATOM 1514 C CA . LEU A 1 196 ? 24.191 -2.613 -27.688 1.00 86.31 196 LEU A CA 1
ATOM 1515 C C . LEU A 1 196 ? 23.411 -2.908 -28.974 1.00 86.31 196 LEU A C 1
ATOM 1517 O O . LEU A 1 196 ? 22.291 -3.402 -28.904 1.00 86.31 196 LEU A O 1
ATOM 1521 N N . CYS A 1 197 ? 24.005 -2.664 -30.148 1.00 91.38 197 CYS A N 1
ATOM 1522 C CA . CYS A 1 197 ? 23.378 -3.025 -31.423 1.00 91.38 197 CYS A CA 1
ATOM 1523 C C . CYS A 1 197 ? 23.140 -4.538 -31.523 1.00 91.38 197 CYS A C 1
ATOM 1525 O O . CYS A 1 197 ? 22.049 -4.945 -31.902 1.00 91.38 197 CYS A O 1
ATOM 1527 N N . ALA A 1 198 ? 24.121 -5.363 -31.144 1.00 88.19 198 ALA A N 1
ATOM 1528 C CA . ALA A 1 198 ? 24.006 -6.821 -31.174 1.00 88.19 198 ALA A CA 1
ATOM 1529 C C . ALA A 1 198 ? 22.873 -7.331 -30.270 1.00 88.19 198 ALA A C 1
ATOM 1531 O O . ALA A 1 198 ? 22.105 -8.196 -30.681 1.00 88.19 198 ALA A O 1
ATOM 1532 N N . ALA A 1 199 ? 22.746 -6.769 -29.065 1.00 81.94 199 ALA A N 1
ATOM 1533 C CA . ALA A 1 199 ? 21.701 -7.135 -28.110 1.00 81.94 199 ALA A CA 1
ATOM 1534 C C . ALA A 1 199 ? 20.284 -6.776 -28.593 1.00 81.94 199 ALA A C 1
ATOM 1536 O O . ALA A 1 199 ? 19.327 -7.469 -28.265 1.00 81.94 199 ALA A O 1
ATOM 1537 N N . GLU A 1 200 ? 20.156 -5.720 -29.397 1.00 84.19 200 GLU A N 1
ATOM 1538 C CA . GLU A 1 200 ? 18.893 -5.281 -30.007 1.00 84.19 200 GLU A CA 1
ATOM 1539 C C . GLU A 1 200 ? 18.622 -5.945 -31.372 1.00 84.19 200 GLU A C 1
ATOM 1541 O O . GLU A 1 200 ? 17.648 -5.603 -32.039 1.00 84.19 200 GLU A O 1
ATOM 1546 N N . GLY A 1 201 ? 19.487 -6.865 -31.821 1.00 87.06 201 GLY A N 1
ATOM 1547 C CA . GLY A 1 201 ? 19.375 -7.50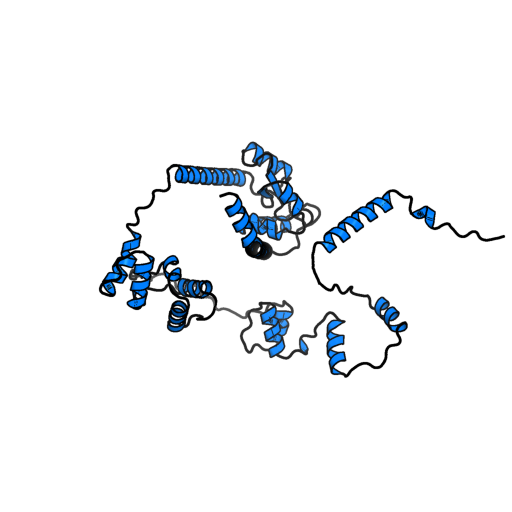1 -33.139 1.00 87.06 201 GLY A CA 1
ATOM 1548 C C . GLY A 1 201 ? 19.660 -6.561 -34.319 1.00 87.06 201 GLY A C 1
ATOM 1549 O O . GLY A 1 201 ? 19.258 -6.839 -35.446 1.00 87.06 201 GLY A O 1
ATOM 1550 N N . LEU A 1 202 ? 20.345 -5.440 -34.082 1.00 91.12 202 LEU A N 1
ATOM 1551 C CA . LEU A 1 202 ? 20.712 -4.452 -35.097 1.00 91.12 202 LEU A CA 1
ATOM 1552 C C . LEU A 1 202 ? 22.074 -4.781 -35.724 1.00 91.12 202 LEU A C 1
ATOM 1554 O O . LEU A 1 202 ? 22.951 -5.385 -35.103 1.00 91.12 202 LEU A O 1
ATOM 1558 N N . ALA A 1 203 ? 22.302 -4.304 -36.951 1.00 93.81 203 ALA A N 1
ATOM 1559 C CA . ALA A 1 203 ? 23.592 -4.453 -37.621 1.00 93.81 203 ALA A CA 1
ATOM 1560 C C . ALA A 1 203 ? 24.739 -3.856 -36.777 1.00 93.81 203 ALA A C 1
ATOM 1562 O O . ALA A 1 203 ? 24.664 -2.712 -36.329 1.00 93.81 203 ALA A O 1
ATOM 1563 N N . VAL A 1 204 ? 25.831 -4.610 -36.603 1.00 96.56 204 VAL A N 1
ATOM 1564 C CA . VAL A 1 204 ? 26.989 -4.235 -35.757 1.00 96.56 204 VAL A CA 1
ATOM 1565 C C . VAL A 1 204 ? 28.141 -3.567 -36.526 1.00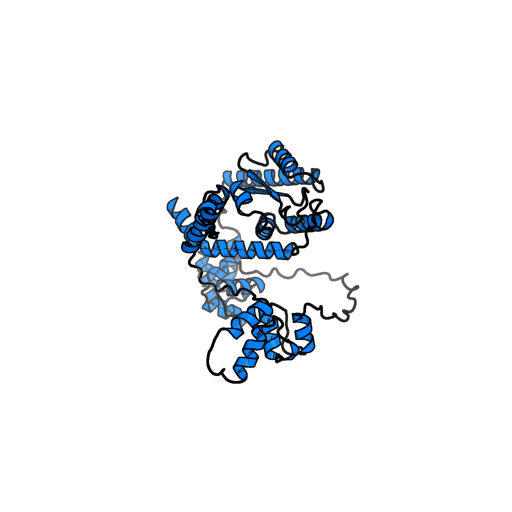 96.56 204 VAL A C 1
ATOM 1567 O O . VAL A 1 204 ? 29.159 -3.183 -35.947 1.00 96.56 204 VAL A O 1
ATOM 1570 N N . SER A 1 205 ? 28.034 -3.432 -37.848 1.00 95.25 205 SER A N 1
ATOM 1571 C CA . SER A 1 205 ? 29.055 -2.805 -38.699 1.00 95.25 205 SER A CA 1
ATOM 1572 C C . SER A 1 205 ? 28.850 -1.284 -38.816 1.00 95.25 205 SER A C 1
ATOM 1574 O O . SER A 1 205 ? 27.788 -0.762 -38.486 1.00 95.25 205 SER A O 1
ATOM 1576 N N . GLY A 1 206 ? 29.866 -0.538 -39.269 1.00 94.44 206 GLY A N 1
ATOM 1577 C CA . GLY A 1 206 ? 29.755 0.900 -39.575 1.00 94.44 206 GLY A CA 1
ATOM 1578 C C . GLY A 1 206 ? 30.562 1.854 -38.684 1.00 94.44 206 GLY A C 1
ATOM 1579 O O . GLY A 1 206 ? 31.401 1.448 -37.867 1.00 94.44 206 GLY A O 1
ATOM 1580 N N . THR A 1 207 ? 30.352 3.154 -38.903 1.00 96.94 207 THR A N 1
ATOM 1581 C CA . THR A 1 207 ? 30.936 4.256 -38.121 1.00 96.94 207 THR A CA 1
ATOM 1582 C C . THR A 1 207 ? 30.233 4.401 -36.766 1.00 96.94 207 THR A C 1
ATOM 1584 O O . THR A 1 207 ? 29.151 3.856 -36.556 1.00 96.94 207 THR A O 1
ATOM 1587 N N . ARG A 1 208 ? 30.849 5.127 -35.820 1.00 95.88 208 ARG A N 1
ATOM 1588 C CA . ARG A 1 208 ? 30.240 5.413 -34.504 1.00 95.88 208 ARG A CA 1
ATOM 1589 C C . ARG A 1 208 ? 28.882 6.105 -34.661 1.00 95.88 208 ARG A C 1
ATOM 1591 O O . ARG A 1 208 ? 27.919 5.684 -34.038 1.00 95.88 208 ARG A O 1
ATOM 1598 N N . THR A 1 209 ? 28.808 7.100 -35.545 1.00 94.25 209 THR A N 1
ATOM 1599 C CA . THR A 1 209 ? 27.575 7.834 -35.858 1.00 94.25 209 THR A CA 1
ATOM 1600 C C . THR A 1 209 ? 26.485 6.913 -36.394 1.00 94.25 209 THR A C 1
ATOM 1602 O O . THR A 1 209 ? 25.369 6.964 -35.902 1.00 94.25 209 THR A O 1
ATOM 1605 N N . ALA A 1 210 ? 26.813 5.986 -37.300 1.00 93.56 210 ALA A N 1
ATOM 1606 C CA . ALA A 1 210 ? 25.838 5.033 -37.833 1.00 93.56 210 ALA A CA 1
ATOM 1607 C C . ALA A 1 210 ? 25.290 4.060 -36.770 1.00 93.56 210 ALA A C 1
ATOM 1609 O O . ALA A 1 210 ? 24.125 3.673 -36.838 1.00 93.56 210 ALA A O 1
ATOM 1610 N N . LEU A 1 211 ? 26.111 3.663 -35.789 1.00 94.25 211 LEU A N 1
ATOM 1611 C CA . LEU A 1 211 ? 25.664 2.836 -34.661 1.00 94.25 211 LEU A CA 1
ATOM 1612 C C . LEU A 1 211 ? 24.732 3.624 -33.725 1.00 94.25 211 LEU A C 1
ATOM 1614 O O . LEU A 1 211 ? 23.697 3.098 -33.325 1.00 94.25 211 LEU A O 1
ATOM 1618 N N . ILE A 1 212 ? 25.064 4.886 -33.424 1.00 93.50 212 ILE A N 1
ATOM 1619 C CA . ILE A 1 212 ? 24.217 5.780 -32.615 1.00 93.50 212 ILE A CA 1
ATOM 1620 C C . ILE A 1 212 ? 22.877 6.016 -33.317 1.00 93.50 212 ILE A C 1
ATOM 1622 O O . ILE A 1 212 ? 21.837 5.779 -32.711 1.00 93.50 212 ILE A O 1
ATOM 1626 N N . SER A 1 213 ? 22.886 6.358 -34.610 1.00 90.19 213 SER A N 1
ATOM 1627 C CA . SER A 1 213 ? 21.659 6.570 -35.387 1.00 90.19 213 SER A CA 1
ATOM 1628 C C . SER A 1 213 ? 20.778 5.321 -35.458 1.00 90.19 213 SER A C 1
ATOM 1630 O O . SER A 1 213 ? 19.562 5.448 -35.439 1.00 90.19 213 SER A O 1
ATOM 1632 N N . ARG A 1 214 ? 21.348 4.107 -35.490 1.00 91.62 214 ARG A N 1
ATOM 1633 C CA . ARG A 1 214 ? 20.559 2.861 -35.417 1.00 91.62 214 ARG A CA 1
ATOM 1634 C C . ARG A 1 214 ? 19.938 2.637 -34.047 1.00 91.62 214 ARG A C 1
ATOM 1636 O O . ARG A 1 214 ? 18.790 2.224 -33.972 1.00 91.62 214 ARG A O 1
ATOM 1643 N N . LEU A 1 215 ? 20.681 2.907 -32.976 1.00 88.88 215 LEU A N 1
ATOM 1644 C CA . LEU A 1 215 ? 20.169 2.795 -31.609 1.00 88.88 215 LEU A CA 1
ATOM 1645 C C . LEU A 1 215 ? 19.122 3.874 -31.299 1.00 88.88 215 LEU A C 1
ATOM 1647 O O . LEU A 1 215 ? 18.207 3.625 -30.517 1.00 88.88 215 LEU A O 1
ATOM 1651 N N . GLN A 1 216 ? 19.235 5.054 -31.905 1.00 89.62 216 GLN A N 1
ATOM 1652 C CA . GLN A 1 216 ? 18.219 6.103 -31.838 1.00 89.62 216 GLN A CA 1
ATOM 1653 C C . GLN A 1 216 ? 17.014 5.767 -32.721 1.00 89.62 216 GLN A C 1
ATOM 1655 O O . GLN A 1 216 ? 15.894 5.924 -32.274 1.00 89.62 216 GLN A O 1
ATOM 1660 N N . GLY A 1 217 ? 17.221 5.258 -33.938 1.00 82.75 217 GLY A N 1
ATOM 1661 C CA . GLY A 1 217 ? 16.144 4.940 -34.882 1.00 82.75 217 GLY A CA 1
ATOM 1662 C C . GLY A 1 217 ? 15.364 3.662 -34.558 1.00 82.75 217 GLY A C 1
ATOM 1663 O O . GLY A 1 217 ? 14.209 3.531 -34.953 1.00 82.75 217 GLY A O 1
ATOM 1664 N N . SER A 1 218 ? 15.940 2.725 -33.796 1.00 66.06 218 SER A N 1
ATOM 1665 C CA . SER A 1 218 ? 15.266 1.475 -33.412 1.00 66.06 218 SER A CA 1
ATOM 1666 C C . SER A 1 218 ? 14.125 1.653 -32.406 1.00 66.06 218 SER A C 1
ATOM 1668 O O . SER A 1 218 ? 13.477 0.668 -32.053 1.00 66.06 218 SER A O 1
ATOM 1670 N N . CYS A 1 219 ? 13.844 2.881 -31.955 1.00 51.94 219 CYS A N 1
ATOM 1671 C CA . CYS A 1 219 ? 12.644 3.169 -31.175 1.00 51.94 219 CYS A CA 1
ATOM 1672 C C . CYS A 1 219 ? 11.376 3.344 -32.031 1.00 51.94 219 CYS A C 1
ATOM 1674 O O . CYS A 1 219 ? 10.299 3.403 -31.445 1.00 51.94 219 CYS A O 1
ATOM 1676 N N . ILE A 1 220 ? 11.474 3.390 -33.370 1.00 52.75 220 ILE A N 1
ATOM 1677 C CA . ILE A 1 220 ? 10.326 3.744 -34.226 1.00 52.75 220 ILE A CA 1
ATOM 1678 C C . ILE A 1 220 ? 9.686 2.533 -34.929 1.00 52.75 220 ILE A C 1
ATOM 1680 O O . ILE A 1 220 ? 8.466 2.494 -35.021 1.00 52.75 220 ILE A O 1
ATOM 1684 N N . ASP A 1 221 ? 10.441 1.491 -35.299 1.00 43.06 221 ASP A N 1
ATOM 1685 C CA . ASP A 1 221 ? 9.909 0.401 -36.145 1.00 43.06 221 ASP A CA 1
ATOM 1686 C C . ASP A 1 221 ? 10.170 -1.018 -35.604 1.00 43.06 221 ASP A C 1
ATOM 1688 O O . ASP A 1 221 ? 10.494 -1.942 -36.355 1.00 43.06 221 ASP A O 1
ATOM 1692 N N . ARG A 1 222 ? 9.995 -1.263 -34.297 1.00 43.81 222 ARG A N 1
ATOM 1693 C CA . ARG A 1 222 ? 9.536 -2.617 -33.934 1.00 43.81 222 ARG A CA 1
ATOM 1694 C C . ARG A 1 222 ? 8.081 -2.679 -34.386 1.00 43.81 222 ARG A C 1
ATOM 1696 O O . ARG A 1 222 ? 7.335 -1.803 -33.950 1.00 43.81 222 ARG A O 1
ATOM 1703 N N . PRO A 1 223 ? 7.647 -3.659 -35.206 1.00 42.44 223 PRO A N 1
ATOM 1704 C CA . PRO A 1 223 ? 6.227 -3.892 -35.400 1.00 42.44 223 PRO A CA 1
ATOM 1705 C C . PRO A 1 223 ? 5.650 -4.077 -34.007 1.00 42.44 223 PRO A C 1
ATOM 1707 O O . PRO A 1 223 ? 5.926 -5.062 -33.317 1.00 42.44 223 PRO A O 1
ATOM 1710 N N . HIS A 1 224 ? 4.947 -3.044 -33.555 1.00 44.31 224 HIS A N 1
ATOM 1711 C CA . HIS A 1 224 ? 4.178 -3.084 -32.342 1.00 44.31 224 HIS A CA 1
ATOM 1712 C C . HIS A 1 224 ? 3.236 -4.248 -32.602 1.00 44.31 224 HIS A C 1
ATOM 1714 O O . HIS A 1 224 ? 2.373 -4.156 -33.474 1.00 44.31 224 HIS A O 1
ATOM 1720 N N . ILE A 1 225 ? 3.455 -5.382 -31.934 1.00 49.22 225 ILE A N 1
ATOM 1721 C CA . ILE A 1 225 ? 2.397 -6.372 -31.820 1.00 49.22 225 ILE A CA 1
ATOM 1722 C C . ILE A 1 225 ? 1.295 -5.555 -31.169 1.00 49.22 225 ILE A C 1
ATOM 1724 O O . ILE A 1 225 ? 1.431 -5.143 -30.010 1.00 49.22 225 ILE A O 1
ATOM 1728 N N . ALA A 1 226 ? 0.314 -5.151 -31.978 1.00 53.47 226 ALA A N 1
ATOM 1729 C CA . ALA A 1 226 ? -0.816 -4.403 -31.490 1.00 53.47 226 ALA A CA 1
ATOM 1730 C C . ALA A 1 226 ? -1.335 -5.245 -30.325 1.00 53.47 226 ALA A C 1
ATOM 1732 O O . ALA A 1 226 ? -1.521 -6.454 -30.517 1.00 53.47 226 ALA A O 1
ATOM 1733 N N . PRO A 1 227 ? -1.431 -4.685 -29.104 1.00 54.50 227 PRO A N 1
ATOM 1734 C CA . PRO A 1 227 ? -2.034 -5.422 -28.009 1.00 54.50 227 PRO A CA 1
ATOM 1735 C C . PRO A 1 227 ? -3.346 -5.966 -28.559 1.00 54.50 227 PRO A C 1
ATOM 1737 O O . PRO A 1 227 ? -4.110 -5.204 -29.153 1.00 54.50 227 PRO A O 1
ATOM 1740 N N . SER A 1 228 ? -3.525 -7.287 -28.482 1.00 73.00 228 SER A N 1
ATOM 1741 C CA . SER A 1 228 ? -4.703 -7.931 -29.054 1.00 73.00 228 SER A CA 1
ATOM 1742 C C . SER A 1 228 ? -5.948 -7.175 -28.589 1.00 73.00 228 SER A C 1
ATOM 1744 O O . SER A 1 228 ? -5.963 -6.653 -27.470 1.00 73.00 228 SER A O 1
ATOM 1746 N N . GLU A 1 229 ? -6.988 -7.089 -29.420 1.00 78.94 229 GLU A N 1
ATOM 1747 C CA . GLU A 1 229 ? -8.229 -6.388 -29.048 1.00 78.94 229 GLU A CA 1
ATOM 1748 C C . GLU A 1 229 ? -8.739 -6.819 -27.662 1.00 78.94 229 GLU A C 1
ATOM 1750 O O . GLU A 1 229 ? -9.222 -5.993 -26.892 1.00 78.94 229 GLU A O 1
ATOM 1755 N N . GLN A 1 230 ? -8.509 -8.083 -27.286 1.00 73.12 230 GLN A N 1
ATOM 1756 C CA . GLN A 1 230 ? -8.786 -8.617 -25.952 1.00 73.12 230 GLN A CA 1
ATOM 1757 C C . GLN A 1 230 ? -8.020 -7.903 -24.822 1.00 73.12 230 GLN A C 1
ATOM 1759 O O . GLN A 1 230 ? -8.616 -7.566 -23.803 1.00 73.12 230 GLN A O 1
ATOM 1764 N N . HIS A 1 231 ? -6.724 -7.623 -24.985 1.00 67.25 231 HIS A N 1
ATOM 1765 C CA . HIS A 1 231 ? -5.925 -6.899 -23.988 1.00 67.25 231 HIS A CA 1
ATOM 1766 C C . HIS A 1 231 ? -6.337 -5.427 -23.856 1.00 67.25 231 HIS A C 1
ATOM 1768 O O . HIS A 1 231 ? -6.264 -4.856 -22.764 1.00 67.25 231 HIS A O 1
ATOM 1774 N N . VAL A 1 232 ? -6.751 -4.797 -24.959 1.00 77.06 232 VAL A N 1
ATOM 1775 C CA . VAL A 1 232 ? -7.245 -3.412 -24.942 1.00 77.06 232 VAL A CA 1
ATOM 1776 C C . VAL A 1 232 ? -8.602 -3.344 -24.244 1.00 77.06 232 VAL A C 1
ATOM 1778 O O . VAL A 1 232 ? -8.773 -2.514 -23.351 1.00 77.06 232 VAL A O 1
ATOM 1781 N N . ALA A 1 233 ? -9.518 -4.260 -24.569 1.00 76.81 233 ALA A N 1
ATOM 1782 C CA . ALA A 1 233 ? -10.823 -4.367 -23.920 1.00 76.81 233 ALA A CA 1
ATOM 1783 C C . ALA A 1 233 ? -10.691 -4.636 -22.412 1.00 76.81 233 ALA A C 1
ATOM 1785 O O . ALA A 1 233 ? -11.311 -3.947 -21.606 1.00 76.81 233 ALA A O 1
ATOM 1786 N N . GLN A 1 234 ? -9.806 -5.556 -22.013 1.00 74.50 234 GLN A N 1
ATOM 1787 C CA . GLN A 1 234 ? -9.567 -5.856 -20.599 1.00 74.50 234 GLN A CA 1
ATOM 1788 C C . GLN A 1 234 ? -9.020 -4.640 -19.832 1.00 74.50 234 GLN A C 1
ATOM 1790 O O . GLN A 1 234 ? -9.455 -4.364 -18.718 1.00 74.50 234 GLN A O 1
ATOM 1795 N N . ARG A 1 235 ? -8.102 -3.863 -20.426 1.00 71.94 235 ARG A N 1
ATOM 1796 C CA . ARG A 1 235 ? -7.587 -2.628 -19.804 1.00 71.94 235 ARG A CA 1
ATOM 1797 C C . ARG A 1 235 ? -8.651 -1.544 -19.667 1.00 71.94 235 ARG A C 1
ATOM 1799 O O . ARG A 1 235 ? -8.665 -0.846 -18.659 1.00 71.94 235 ARG A O 1
ATOM 1806 N N . GLN A 1 236 ? -9.519 -1.396 -20.665 1.00 79.25 236 GLN A N 1
ATOM 1807 C CA . GLN A 1 236 ? -10.634 -0.448 -20.603 1.00 79.25 236 GLN A CA 1
ATOM 1808 C C . GLN A 1 236 ? -11.648 -0.845 -19.527 1.00 79.25 236 GLN A C 1
ATOM 1810 O O . GLN A 1 236 ? -12.151 0.029 -18.826 1.00 79.25 236 GLN A O 1
ATOM 1815 N N . GLN A 1 237 ? -11.889 -2.146 -19.348 1.00 74.44 237 GLN A N 1
ATOM 1816 C CA . GLN A 1 237 ? -12.776 -2.664 -18.311 1.00 74.44 237 GLN A CA 1
ATOM 1817 C C . GLN A 1 237 ? -12.220 -2.402 -16.901 1.00 74.44 237 GLN A C 1
ATOM 1819 O O . GLN A 1 237 ? -12.920 -1.811 -16.085 1.00 74.44 237 GLN A O 1
ATOM 1824 N N . VAL A 1 238 ? -10.937 -2.701 -16.653 1.00 72.31 238 VAL A N 1
ATOM 1825 C CA . VAL A 1 238 ? -10.275 -2.395 -15.367 1.00 72.31 238 VAL A CA 1
ATOM 1826 C C . VAL A 1 238 ? -10.278 -0.890 -15.075 1.00 72.31 238 VAL A C 1
ATOM 1828 O O . VAL A 1 238 ? -10.604 -0.476 -13.967 1.00 72.31 238 VAL A O 1
ATOM 1831 N N . ALA A 1 239 ? -9.970 -0.049 -16.068 1.00 70.25 239 ALA A N 1
ATOM 1832 C CA . ALA A 1 239 ? -9.982 1.405 -15.888 1.00 70.25 239 ALA A CA 1
ATOM 1833 C C . ALA A 1 239 ? -11.392 1.955 -15.606 1.00 70.25 239 ALA A C 1
ATOM 1835 O O . ALA A 1 239 ? -11.548 2.906 -14.839 1.00 70.25 239 ALA A O 1
ATOM 1836 N N . HIS A 1 240 ? -12.425 1.365 -16.216 1.00 75.06 240 HIS A N 1
ATOM 1837 C CA . HIS A 1 240 ? -13.814 1.719 -15.942 1.00 75.06 240 HIS A CA 1
ATOM 1838 C C . HIS A 1 240 ? -14.224 1.320 -14.519 1.00 75.06 240 HIS A C 1
ATOM 1840 O O . HIS A 1 240 ? -14.785 2.145 -13.802 1.00 75.06 240 HIS A O 1
ATOM 1846 N N . GLU A 1 241 ? -13.886 0.105 -14.084 1.00 69.94 241 GLU A N 1
ATOM 1847 C CA . GLU A 1 241 ? -14.133 -0.372 -12.717 1.00 69.94 241 GLU A CA 1
ATOM 1848 C C . GLU A 1 241 ? -13.426 0.511 -11.677 1.00 69.94 241 GLU A C 1
ATOM 1850 O O . GLU A 1 241 ? -14.061 0.964 -10.724 1.00 69.94 241 GLU A O 1
ATOM 1855 N N . GLU A 1 242 ? -12.154 0.865 -11.894 1.00 70.81 242 GLU A N 1
ATOM 1856 C CA . GLU A 1 242 ? -11.419 1.802 -11.030 1.00 70.81 242 GLU A CA 1
ATOM 1857 C C . GLU A 1 242 ? -12.086 3.185 -10.960 1.00 70.81 242 GLU A C 1
ATOM 1859 O O . GLU A 1 242 ? -12.182 3.775 -9.880 1.00 70.81 242 GLU A O 1
ATOM 1864 N N . ALA A 1 243 ? -12.581 3.706 -12.086 1.00 72.69 243 ALA A N 1
ATOM 1865 C CA . ALA A 1 243 ? -13.271 4.994 -12.127 1.00 72.69 243 ALA A CA 1
ATOM 1866 C C . ALA A 1 243 ? -14.622 4.957 -11.389 1.00 72.69 243 ALA A C 1
ATOM 1868 O O . ALA A 1 243 ? -14.957 5.907 -10.674 1.00 72.69 243 ALA A O 1
ATOM 1869 N N . VAL A 1 244 ? -15.375 3.859 -11.513 1.00 75.50 244 VAL A N 1
ATOM 1870 C CA . VAL A 1 244 ? -16.636 3.640 -10.785 1.00 75.50 244 VAL A CA 1
ATOM 1871 C C . VAL A 1 244 ? -16.378 3.539 -9.280 1.00 75.50 244 VAL A C 1
ATOM 1873 O O . VAL A 1 244 ? -17.069 4.197 -8.498 1.00 75.50 244 VAL A O 1
ATOM 1876 N N . ILE A 1 245 ? -15.336 2.808 -8.866 1.00 68.19 245 ILE A N 1
ATOM 1877 C CA . ILE A 1 245 ? -14.906 2.726 -7.461 1.00 68.19 245 ILE A CA 1
ATOM 1878 C C . ILE A 1 245 ? -14.570 4.119 -6.928 1.00 68.19 245 ILE A C 1
ATOM 1880 O O . ILE A 1 245 ? -15.057 4.502 -5.864 1.00 68.19 245 ILE A O 1
ATOM 1884 N N . GLN A 1 246 ? -13.791 4.910 -7.673 1.00 70.56 246 GLN A N 1
ATOM 1885 C CA . GLN A 1 246 ? -13.432 6.269 -7.260 1.00 70.56 246 GLN A CA 1
ATOM 1886 C C . GLN A 1 246 ? -14.660 7.179 -7.138 1.00 70.56 246 GLN A C 1
ATOM 1888 O O . GLN A 1 246 ? -14.763 7.929 -6.167 1.00 70.56 246 GLN A O 1
ATOM 1893 N N . GLN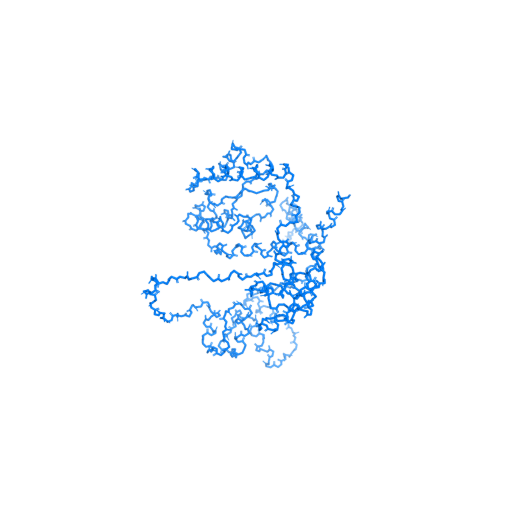 A 1 247 ? -15.618 7.106 -8.068 1.00 73.31 247 GLN A N 1
ATOM 1894 C CA . GLN A 1 247 ? -16.858 7.887 -7.987 1.00 73.31 247 GLN A CA 1
ATOM 1895 C C . GLN A 1 247 ? -17.739 7.476 -6.797 1.00 73.31 247 GLN A C 1
ATOM 1897 O O . GLN A 1 247 ? -18.251 8.350 -6.090 1.00 73.31 247 GLN A O 1
ATOM 1902 N N . GLY A 1 248 ? -17.880 6.174 -6.534 1.00 68.56 248 GLY A N 1
ATOM 1903 C CA . GLY A 1 248 ? -18.612 5.661 -5.373 1.00 68.56 248 GLY A CA 1
ATOM 1904 C C . GLY A 1 248 ? -17.947 6.041 -4.046 1.00 68.56 248 GLY A C 1
ATOM 1905 O O . GLY A 1 248 ? -18.618 6.498 -3.115 1.00 68.56 248 GLY A O 1
ATOM 1906 N N . GLU A 1 249 ? -16.614 5.936 -3.970 1.00 67.75 249 GLU A N 1
ATOM 1907 C CA . GLU A 1 249 ? -15.837 6.386 -2.813 1.00 67.75 249 GLU A CA 1
ATOM 1908 C C . GLU A 1 249 ? -15.990 7.896 -2.589 1.00 67.75 249 GLU A C 1
ATOM 1910 O O . GLU A 1 249 ? -16.163 8.313 -1.446 1.00 67.75 249 GLU A O 1
ATOM 1915 N N . LEU A 1 250 ? -16.005 8.722 -3.640 1.00 66.06 250 LEU A N 1
ATOM 1916 C CA . LEU A 1 250 ? -16.129 10.182 -3.524 1.00 66.06 250 LEU A CA 1
ATOM 1917 C C . LEU A 1 250 ? -17.445 10.630 -2.871 1.00 66.06 250 LEU A C 1
ATOM 1919 O O . LEU A 1 250 ? -17.437 11.567 -2.074 1.00 66.06 250 LEU A O 1
ATOM 1923 N N . GLN A 1 251 ? -18.568 9.957 -3.141 1.00 75.00 251 GLN A N 1
ATOM 1924 C CA . GLN A 1 251 ? -19.866 10.330 -2.551 1.00 75.00 251 GLN A CA 1
ATOM 1925 C C . GLN A 1 251 ? -20.002 9.947 -1.064 1.00 75.00 251 GLN A C 1
ATOM 1927 O O . GLN A 1 251 ? -20.870 10.465 -0.346 1.00 75.00 251 GLN A O 1
ATOM 1932 N N . GLN A 1 252 ? -19.164 9.022 -0.588 1.00 74.19 252 GLN A N 1
ATOM 1933 C CA . GLN A 1 252 ? -19.201 8.487 0.780 1.00 74.19 252 GLN A CA 1
ATOM 1934 C C . GLN A 1 252 ? -17.914 8.767 1.578 1.00 74.19 252 GLN A C 1
ATOM 1936 O O . GLN A 1 252 ? -17.824 8.421 2.763 1.00 74.19 252 GLN A O 1
ATOM 1941 N N . ALA A 1 253 ? -16.918 9.406 0.963 1.00 78.19 253 ALA A N 1
ATOM 1942 C CA . ALA A 1 253 ? -15.675 9.799 1.607 1.00 78.19 253 ALA A CA 1
ATOM 1943 C C . ALA A 1 253 ? -15.966 10.725 2.794 1.00 78.19 253 ALA A C 1
ATOM 1945 O O . ALA A 1 253 ? -16.820 11.607 2.726 1.00 78.19 253 ALA A O 1
ATOM 1946 N N . GLY A 1 254 ? -15.264 10.513 3.908 1.00 84.44 254 GLY A N 1
ATOM 1947 C CA . GLY A 1 254 ? -15.412 11.380 5.081 1.00 84.44 254 GLY A CA 1
ATOM 1948 C C . GLY A 1 254 ? -16.565 11.033 6.031 1.00 84.44 254 GLY A C 1
ATOM 1949 O O . GLY A 1 254 ? -16.826 11.803 6.953 1.00 84.44 254 GLY A O 1
ATOM 1950 N N . LYS A 1 255 ? -17.272 9.910 5.839 1.00 92.00 255 LYS A N 1
ATOM 1951 C CA . LYS A 1 255 ? -18.383 9.516 6.720 1.00 92.00 255 LYS A CA 1
ATOM 1952 C C . LYS A 1 255 ? -17.957 8.472 7.752 1.00 92.00 255 LYS A C 1
ATOM 1954 O O . LYS A 1 255 ? -17.307 7.473 7.432 1.00 92.00 255 LYS A O 1
ATOM 1959 N N . LYS A 1 256 ? -18.399 8.680 8.997 1.00 95.31 256 LYS A N 1
ATOM 1960 C CA . LYS A 1 256 ? -18.367 7.664 10.054 1.00 95.31 256 LYS A CA 1
ATOM 1961 C C . LYS A 1 256 ? -19.397 6.585 9.720 1.00 95.31 256 LYS A C 1
ATOM 1963 O O . LYS A 1 256 ? -20.575 6.896 9.557 1.00 95.31 256 LYS A O 1
ATOM 1968 N N . MET A 1 257 ? -18.959 5.338 9.601 1.00 95.56 257 MET A N 1
ATOM 1969 C CA . MET A 1 257 ? -19.835 4.195 9.339 1.00 95.56 257 MET A CA 1
ATOM 1970 C C . MET A 1 257 ? -19.170 2.907 9.801 1.00 95.56 257 MET A C 1
ATOM 1972 O O . MET A 1 257 ? -17.943 2.810 9.815 1.00 95.56 257 MET A O 1
ATOM 1976 N N . SER A 1 258 ? -19.967 1.906 10.160 1.00 96.19 258 SER A N 1
ATOM 1977 C CA . SER A 1 258 ? -19.437 0.596 10.528 1.00 96.19 258 SER A CA 1
ATOM 1978 C C . SER A 1 258 ? -18.912 -0.159 9.306 1.00 96.19 258 SER A C 1
ATOM 1980 O O . SER A 1 258 ? -19.337 0.067 8.169 1.00 96.19 258 SER A O 1
ATOM 1982 N N . ARG A 1 259 ? -18.017 -1.116 9.551 1.00 94.69 259 ARG A N 1
ATOM 1983 C CA . ARG A 1 259 ? -17.453 -1.994 8.520 1.00 94.69 259 ARG A CA 1
ATOM 1984 C C . ARG A 1 259 ? -18.537 -2.702 7.705 1.00 94.69 259 ARG A C 1
ATOM 1986 O O . ARG A 1 259 ? -18.467 -2.745 6.483 1.00 94.69 259 ARG A O 1
ATOM 1993 N N . ASN A 1 260 ? -19.575 -3.203 8.379 1.00 94.94 260 ASN A N 1
ATOM 1994 C CA . ASN A 1 260 ? -20.687 -3.898 7.728 1.00 94.94 260 ASN A CA 1
ATOM 1995 C C . ASN A 1 260 ? -21.525 -2.950 6.857 1.00 94.94 260 ASN A C 1
ATOM 1997 O O . ASN A 1 260 ? -21.967 -3.348 5.783 1.00 94.94 260 ASN A O 1
ATOM 2001 N N . GLN A 1 261 ? -21.721 -1.698 7.288 1.00 95.56 261 GLN A N 1
ATOM 2002 C CA . GLN A 1 261 ? -22.398 -0.685 6.471 1.00 95.56 261 GLN A CA 1
ATOM 2003 C C . GLN A 1 261 ? -21.604 -0.393 5.195 1.00 95.56 261 GLN A C 1
ATOM 2005 O O . GLN A 1 261 ? -22.188 -0.389 4.113 1.00 95.56 261 GLN A O 1
ATOM 2010 N N . TYR A 1 262 ? -20.283 -0.221 5.304 1.00 95.12 262 TYR A N 1
ATOM 2011 C CA . TYR A 1 262 ? -19.422 -0.002 4.142 1.00 95.12 262 TYR A CA 1
ATOM 2012 C C . TYR A 1 262 ? -19.403 -1.218 3.201 1.00 95.12 262 TYR A C 1
ATOM 2014 O O . TYR A 1 262 ? -19.599 -1.062 2.000 1.00 95.12 262 TYR A O 1
ATOM 2022 N N . ALA A 1 263 ? -19.282 -2.437 3.738 1.00 93.75 263 ALA A N 1
ATOM 2023 C CA . ALA A 1 263 ? -19.338 -3.668 2.947 1.00 93.75 263 ALA A CA 1
ATOM 2024 C C . ALA A 1 263 ? -20.669 -3.824 2.193 1.00 93.75 263 ALA A C 1
ATOM 2026 O O . ALA A 1 263 ? -20.679 -4.216 1.031 1.00 93.75 263 ALA A O 1
ATOM 2027 N N . ASN A 1 264 ? -21.798 -3.485 2.823 1.00 94.44 264 ASN A N 1
ATOM 2028 C CA . ASN A 1 264 ? -23.107 -3.534 2.167 1.00 94.44 264 ASN A CA 1
ATOM 2029 C C . ASN A 1 264 ? -23.235 -2.512 1.034 1.00 94.44 264 ASN A C 1
ATOM 2031 O O . ASN A 1 264 ? -23.874 -2.817 0.030 1.00 94.44 264 ASN A O 1
ATOM 2035 N N . ILE A 1 265 ? -22.621 -1.330 1.173 1.00 93.06 265 ILE A N 1
ATOM 2036 C CA . ILE A 1 265 ? -22.528 -0.362 0.074 1.00 93.06 265 ILE A CA 1
ATOM 2037 C C . ILE A 1 265 ? -21.745 -0.994 -1.077 1.00 93.06 265 ILE A C 1
ATOM 2039 O O . ILE A 1 265 ? -22.286 -1.089 -2.170 1.00 93.06 265 ILE A O 1
ATOM 2043 N N . LEU A 1 266 ? -20.538 -1.515 -0.830 1.00 92.75 266 LEU A N 1
ATOM 2044 C CA . LEU A 1 266 ? -19.722 -2.119 -1.891 1.00 92.75 266 LEU A CA 1
ATOM 2045 C C . LEU A 1 266 ? -20.426 -3.291 -2.593 1.00 92.75 266 LEU A C 1
ATOM 2047 O O . LEU A 1 266 ? -20.394 -3.363 -3.815 1.00 92.75 266 LEU A O 1
ATOM 2051 N N . ARG A 1 267 ? -21.122 -4.167 -1.853 1.00 93.19 267 ARG A N 1
ATOM 2052 C CA . ARG A 1 267 ? -21.920 -5.257 -2.449 1.00 93.19 267 ARG A CA 1
ATOM 2053 C C . ARG A 1 267 ? -23.049 -4.738 -3.331 1.00 93.19 267 ARG A C 1
ATOM 2055 O O . ARG A 1 267 ? -23.274 -5.279 -4.406 1.00 93.19 267 ARG A O 1
ATOM 2062 N N . ARG A 1 268 ? -23.761 -3.699 -2.883 1.00 92.44 268 ARG A N 1
ATOM 2063 C CA . ARG A 1 268 ? -24.849 -3.090 -3.660 1.00 92.44 268 ARG A CA 1
ATOM 2064 C C . ARG A 1 268 ? -24.334 -2.473 -4.959 1.00 92.44 268 ARG A C 1
ATOM 2066 O O . ARG A 1 268 ? -25.018 -2.573 -5.968 1.00 92.44 268 ARG A O 1
ATOM 2073 N N . GLU A 1 269 ? -23.143 -1.879 -4.929 1.00 91.50 269 GLU A N 1
ATOM 2074 C CA . GLU A 1 269 ? -22.493 -1.312 -6.117 1.00 91.50 269 GLU A CA 1
ATOM 2075 C C . GLU A 1 269 ? -21.765 -2.371 -6.978 1.00 91.50 269 GLU A C 1
ATOM 2077 O O . GLU A 1 269 ? -21.148 -2.020 -7.977 1.00 91.50 269 GLU A O 1
ATOM 2082 N N . GLY A 1 270 ? -21.804 -3.661 -6.610 1.00 91.50 270 GLY A N 1
ATOM 2083 C CA . GLY A 1 270 ? -21.127 -4.734 -7.352 1.00 91.50 270 GLY A CA 1
ATOM 2084 C C . GLY A 1 270 ? -19.597 -4.736 -7.230 1.00 91.50 270 GLY A C 1
ATOM 2085 O O . GLY A 1 270 ? -18.925 -5.355 -8.044 1.00 91.50 270 GLY A O 1
ATOM 2086 N N . LEU A 1 271 ? -19.046 -4.054 -6.221 1.00 89.62 271 LEU A N 1
ATOM 2087 C CA . LEU A 1 271 ? -17.602 -3.886 -5.999 1.00 89.62 271 LEU A CA 1
ATOM 2088 C C . LEU A 1 271 ? -17.005 -4.892 -5.004 1.00 89.62 271 LEU A C 1
ATOM 2090 O O . LEU A 1 271 ? -15.799 -4.886 -4.772 1.00 89.62 271 LEU A O 1
ATOM 2094 N N . LEU A 1 272 ? -17.848 -5.703 -4.360 1.00 92.44 272 LEU A N 1
ATOM 2095 C CA . LEU A 1 272 ? -17.431 -6.704 -3.382 1.00 92.44 272 LEU A CA 1
ATOM 2096 C C . LEU A 1 272 ? -18.122 -8.034 -3.674 1.00 92.44 272 LEU A C 1
ATOM 2098 O O . LEU A 1 272 ? -19.350 -8.129 -3.588 1.00 92.44 272 LEU A O 1
ATOM 2102 N N . GLU A 1 273 ? -17.327 -9.053 -3.981 1.00 92.12 273 GLU A N 1
ATOM 2103 C CA . GLU A 1 273 ? -17.810 -10.416 -4.209 1.00 92.12 273 GLU A CA 1
ATOM 2104 C C . GLU A 1 273 ? -18.200 -11.117 -2.893 1.00 92.12 273 GLU A C 1
ATOM 2106 O O . GLU A 1 273 ? -17.939 -10.634 -1.786 1.00 92.12 273 GLU A O 1
ATOM 2111 N N . ALA A 1 274 ? -18.869 -12.270 -2.998 1.00 90.25 274 ALA A N 1
ATOM 2112 C CA . ALA A 1 274 ? -19.398 -12.995 -1.840 1.00 90.25 274 ALA A CA 1
ATOM 2113 C C . ALA A 1 274 ? -18.303 -13.545 -0.901 1.00 90.25 274 ALA A C 1
ATOM 2115 O O . ALA A 1 274 ? -18.539 -13.689 0.300 1.00 90.25 274 ALA A O 1
ATOM 2116 N N . ASP A 1 275 ? -17.117 -13.840 -1.433 1.00 89.75 275 ASP A N 1
ATOM 2117 C CA . ASP A 1 275 ? -15.960 -14.380 -0.710 1.00 89.75 275 ASP A CA 1
ATOM 2118 C C . ASP A 1 275 ? -14.954 -13.298 -0.265 1.00 89.75 275 ASP A C 1
ATOM 2120 O O . ASP A 1 275 ? -13.966 -13.599 0.415 1.00 89.75 275 ASP A O 1
ATOM 2124 N N . GLN A 1 276 ? -15.224 -12.034 -0.595 1.00 92.00 276 GLN A N 1
ATOM 2125 C CA . GLN A 1 276 ? -14.420 -10.885 -0.199 1.00 92.00 276 GLN A CA 1
ATOM 2126 C C . GLN A 1 276 ? -14.946 -10.252 1.098 1.00 92.00 276 GLN A C 1
ATOM 2128 O O . GLN A 1 276 ? -16.108 -10.418 1.492 1.00 92.00 276 GLN A O 1
ATOM 2133 N N . ASP A 1 277 ? -14.072 -9.520 1.792 1.00 92.06 277 ASP A N 1
ATOM 2134 C CA . ASP A 1 277 ? -14.436 -8.751 2.984 1.00 92.06 277 ASP A CA 1
ATOM 2135 C C . ASP A 1 277 ? -13.825 -7.346 2.966 1.00 92.06 277 ASP A C 1
ATOM 2137 O O . ASP A 1 277 ? -12.878 -7.042 2.237 1.00 92.06 277 ASP A O 1
ATOM 2141 N N . VAL A 1 278 ? -14.373 -6.488 3.821 1.00 93.94 278 VAL A N 1
ATOM 2142 C CA . VAL A 1 278 ? -13.798 -5.188 4.162 1.00 93.94 278 VAL A CA 1
ATOM 2143 C C . VAL A 1 278 ? -12.978 -5.343 5.435 1.00 93.94 278 VAL A C 1
ATOM 2145 O O . VAL A 1 278 ? -13.397 -6.006 6.386 1.00 93.94 278 VAL A O 1
ATOM 2148 N N . PHE A 1 279 ? -11.838 -4.670 5.505 1.00 94.00 279 PHE A N 1
ATOM 2149 C CA . PHE A 1 279 ? -11.018 -4.616 6.707 1.00 94.00 279 PHE A CA 1
ATOM 2150 C C . PHE A 1 279 ? -10.634 -3.198 7.085 1.00 94.00 279 PHE A C 1
ATOM 2152 O O . PHE A 1 279 ? -10.670 -2.273 6.269 1.00 94.00 279 PHE A O 1
ATOM 2159 N N . HIS A 1 280 ? -10.283 -3.035 8.357 1.00 95.94 280 HIS A N 1
ATOM 2160 C CA . HIS A 1 280 ? -9.714 -1.794 8.845 1.00 95.94 280 HIS A CA 1
ATOM 2161 C C . HIS A 1 280 ? -8.226 -1.726 8.486 1.00 95.94 280 HIS A C 1
ATOM 2163 O O . HIS A 1 280 ? -7.482 -2.662 8.771 1.00 95.94 280 HIS A O 1
ATOM 2169 N N . ILE A 1 281 ? -7.782 -0.612 7.904 1.00 96.75 281 ILE A N 1
ATOM 2170 C CA . ILE A 1 281 ? -6.363 -0.378 7.590 1.00 96.75 281 ILE A CA 1
ATOM 2171 C C . ILE A 1 281 ? -5.548 -0.299 8.884 1.00 96.75 281 ILE A C 1
ATOM 2173 O O . ILE A 1 281 ? -4.510 -0.942 9.006 1.00 96.75 281 ILE A O 1
ATOM 2177 N N . ILE A 1 282 ? -6.059 0.461 9.853 1.00 97.94 282 ILE A N 1
ATOM 2178 C CA . ILE A 1 282 ? -5.633 0.445 11.251 1.00 97.94 282 ILE A CA 1
ATOM 2179 C C . ILE A 1 282 ? -6.686 -0.322 12.036 1.00 97.94 282 ILE A C 1
ATOM 2181 O O . ILE A 1 282 ? -7.840 0.110 12.066 1.00 97.94 282 ILE A O 1
ATOM 2185 N N . ALA A 1 283 ? -6.323 -1.434 12.669 1.00 96.88 283 ALA A N 1
ATOM 2186 C CA . ALA A 1 283 ? -7.268 -2.280 13.384 1.00 96.88 283 ALA A CA 1
ATOM 2187 C C . ALA A 1 283 ? -8.008 -1.524 14.500 1.00 96.88 283 ALA A C 1
ATOM 2189 O O . ALA A 1 283 ? -7.431 -0.709 15.225 1.00 96.88 283 ALA A O 1
ATOM 2190 N N . SER A 1 284 ? -9.292 -1.844 14.703 1.00 96.75 284 SER A N 1
ATOM 2191 C CA . SER A 1 284 ? -10.093 -1.230 15.775 1.00 96.75 284 SER A CA 1
ATOM 2192 C C . SER A 1 284 ? -9.473 -1.451 17.163 1.00 96.75 284 SER A C 1
ATOM 2194 O O . SER A 1 284 ? -9.444 -0.525 17.967 1.00 96.75 284 SER A O 1
ATOM 2196 N N . ALA A 1 285 ? -8.870 -2.620 17.418 1.00 96.88 285 ALA A N 1
ATOM 2197 C CA . ALA A 1 285 ? -8.157 -2.907 18.670 1.00 96.88 285 ALA A CA 1
ATOM 2198 C C . ALA A 1 285 ? -6.988 -1.939 18.951 1.00 96.88 285 ALA A C 1
ATOM 2200 O O . ALA A 1 285 ? -6.662 -1.698 20.110 1.00 96.88 285 ALA A O 1
ATOM 2201 N N . ASN A 1 286 ? -6.416 -1.331 17.907 1.00 97.81 286 ASN A N 1
ATOM 2202 C CA . ASN A 1 286 ? -5.332 -0.353 18.008 1.00 97.81 286 ASN A CA 1
ATOM 2203 C C . ASN A 1 286 ? -5.850 1.099 18.007 1.00 97.81 286 ASN A C 1
ATOM 2205 O O . ASN A 1 286 ? -5.064 2.039 17.929 1.00 97.81 286 ASN A O 1
ATOM 2209 N N . GLY A 1 287 ? -7.168 1.312 18.073 1.00 97.88 287 GLY A N 1
ATOM 2210 C CA . GLY A 1 287 ? -7.789 2.636 17.978 1.00 97.88 287 GLY A CA 1
ATOM 2211 C C . GLY A 1 287 ? -8.105 3.075 16.546 1.00 97.88 287 GLY A C 1
ATOM 2212 O O . GLY A 1 287 ? -8.272 4.268 16.291 1.00 97.88 287 GLY A O 1
ATOM 2213 N N . GLY A 1 288 ? -8.183 2.133 15.606 1.00 97.75 288 GLY A N 1
ATOM 2214 C CA . GLY A 1 288 ? -8.636 2.372 14.241 1.00 97.75 288 GLY A CA 1
ATOM 2215 C C . GLY A 1 288 ? -10.076 2.869 14.164 1.00 97.75 288 GLY A C 1
ATOM 2216 O O . GLY A 1 288 ? -10.979 2.237 14.704 1.00 97.75 288 GLY A O 1
ATOM 2217 N N . ALA A 1 289 ? -10.314 3.984 13.477 1.00 97.81 289 ALA A N 1
ATOM 2218 C CA . ALA A 1 289 ? -11.647 4.578 13.410 1.00 97.81 289 ALA A CA 1
ATOM 2219 C C . ALA A 1 289 ? -12.635 3.790 12.536 1.00 97.81 289 ALA A C 1
ATOM 2221 O O . ALA A 1 289 ? -12.265 3.286 11.474 1.00 97.81 289 ALA A O 1
ATOM 2222 N N . ASP A 1 290 ? -13.914 3.788 12.927 1.00 97.38 290 ASP A N 1
ATOM 2223 C CA . ASP A 1 290 ? -15.026 3.299 12.100 1.00 97.38 290 ASP A CA 1
ATOM 2224 C C . ASP A 1 290 ? -15.432 4.356 11.064 1.00 97.38 290 ASP A C 1
ATOM 2226 O O . ASP A 1 290 ? -16.399 5.110 11.223 1.00 97.38 290 ASP A O 1
ATOM 2230 N N . HIS A 1 291 ? -14.626 4.470 10.014 1.00 97.00 291 HIS A N 1
ATOM 2231 C CA . HIS A 1 291 ? -14.707 5.557 9.048 1.00 97.00 291 HIS A CA 1
ATOM 2232 C C . HIS A 1 291 ? -14.261 5.089 7.658 1.00 97.00 291 HIS A C 1
ATOM 2234 O O . HIS A 1 291 ? -13.305 4.326 7.552 1.00 97.00 291 HIS A O 1
ATOM 2240 N N . THR A 1 292 ? -14.877 5.600 6.584 1.00 96.19 292 THR A N 1
ATOM 2241 C CA . THR A 1 292 ? -14.592 5.161 5.198 1.00 96.19 292 THR A CA 1
ATOM 2242 C C . THR A 1 292 ? -13.119 5.237 4.802 1.00 96.19 292 THR A C 1
ATOM 2244 O O . THR A 1 292 ? -12.596 4.320 4.185 1.00 96.19 292 THR A O 1
ATOM 2247 N N . HIS A 1 293 ? -12.407 6.284 5.223 1.00 96.62 293 HIS A N 1
ATOM 2248 C CA . HIS A 1 293 ? -10.953 6.396 5.030 1.00 96.62 293 HIS A CA 1
ATOM 2249 C C . HIS A 1 293 ? -10.100 5.317 5.720 1.00 96.62 293 HIS A C 1
ATOM 2251 O O . HIS A 1 293 ? -8.959 5.132 5.313 1.00 96.62 293 HIS A O 1
ATOM 2257 N N . ASN A 1 294 ? -10.609 4.642 6.752 1.00 97.44 294 ASN A N 1
ATOM 2258 C CA . ASN A 1 294 ? -9.907 3.556 7.438 1.00 97.44 294 ASN A CA 1
ATOM 2259 C C . ASN A 1 294 ? -10.367 2.171 6.950 1.00 97.44 294 ASN A C 1
ATOM 2261 O O . ASN A 1 294 ? -9.971 1.169 7.531 1.00 97.44 294 ASN A O 1
ATOM 2265 N N . TYR A 1 295 ? -11.182 2.094 5.894 1.00 95.94 295 TYR A N 1
ATOM 2266 C CA . TYR A 1 295 ? -11.578 0.829 5.288 1.00 95.94 295 TYR A CA 1
ATOM 2267 C C . TYR A 1 295 ? -10.856 0.592 3.973 1.00 95.94 295 TYR A C 1
ATOM 2269 O O . TYR A 1 295 ? -10.769 1.472 3.115 1.00 95.94 295 TYR A O 1
ATOM 2277 N N . HIS A 1 296 ? -10.381 -0.631 3.797 1.00 94.19 296 HIS A N 1
ATOM 2278 C CA . HIS A 1 296 ? -9.946 -1.152 2.514 1.00 94.19 296 HIS A CA 1
ATOM 2279 C C . HIS A 1 296 ? -10.700 -2.452 2.243 1.00 94.19 296 HIS A C 1
ATOM 2281 O O . HIS A 1 296 ? -11.103 -3.154 3.171 1.00 94.19 296 HIS A O 1
ATOM 2287 N N . PHE A 1 297 ? -10.940 -2.746 0.975 1.00 88.50 297 PHE A N 1
ATOM 2288 C CA . PHE A 1 297 ? -11.487 -4.025 0.556 1.00 88.50 297 PHE A CA 1
ATOM 2289 C C . PHE A 1 297 ? -10.370 -4.736 -0.197 1.00 88.50 297 PHE A C 1
ATOM 2291 O O . PHE A 1 297 ? -9.809 -4.189 -1.141 1.00 88.50 297 PHE A O 1
ATOM 2298 N N . ALA A 1 298 ? -9.974 -5.910 0.278 1.00 70.62 298 ALA A N 1
ATOM 2299 C CA . ALA A 1 298 ? -9.038 -6.758 -0.446 1.00 70.62 298 ALA A CA 1
ATOM 2300 C C . ALA A 1 298 ? -9.262 -8.211 -0.060 1.00 70.62 298 ALA A C 1
ATOM 2302 O O . ALA A 1 298 ? -9.450 -8.504 1.117 1.00 70.62 298 ALA A O 1
ATOM 2303 N N . GLN A 1 299 ? -9.153 -9.065 -1.080 1.00 70.38 299 GLN A N 1
ATOM 2304 C CA . GLN A 1 299 ? -9.005 -10.520 -1.059 1.00 70.38 299 GLN A CA 1
ATOM 2305 C C . GLN A 1 299 ? -9.873 -11.302 -0.044 1.00 70.38 299 GLN A C 1
ATOM 2307 O O . GLN A 1 299 ? -10.771 -10.802 0.626 1.00 70.38 299 GLN A O 1
ATOM 2312 N N . ASN A 1 300 ? -9.665 -12.614 -0.043 1.00 83.25 300 ASN A N 1
ATOM 2313 C CA . ASN A 1 300 ? -10.443 -13.611 0.680 1.00 83.25 300 ASN A CA 1
ATOM 2314 C C . ASN A 1 300 ? -10.562 -13.297 2.189 1.00 83.25 300 ASN A C 1
ATOM 2316 O O . ASN A 1 300 ? -9.567 -13.003 2.858 1.00 83.25 300 ASN A O 1
ATOM 2320 N N . GLN A 1 301 ? -11.766 -13.468 2.753 1.00 82.19 301 GLN A N 1
ATOM 2321 C CA . GLN A 1 301 ? -12.056 -13.270 4.185 1.00 82.19 301 GLN A CA 1
ATOM 2322 C C . GLN A 1 301 ? -11.089 -13.991 5.153 1.00 82.19 301 GLN A C 1
ATOM 2324 O O . GLN A 1 301 ? -10.894 -13.558 6.289 1.00 82.19 301 GLN A O 1
ATOM 2329 N N . SER A 1 302 ? -10.539 -15.140 4.754 1.00 86.19 302 SER A N 1
ATOM 2330 C CA . SER A 1 302 ? -9.588 -15.930 5.549 1.00 86.19 302 SER A CA 1
ATOM 2331 C C . SER A 1 302 ? -8.280 -15.188 5.803 1.00 86.19 302 SER A C 1
ATOM 2333 O O . SER A 1 302 ? -7.801 -15.185 6.934 1.00 86.19 302 SER A O 1
ATOM 2335 N N . TRP A 1 303 ? -7.748 -14.499 4.794 1.00 86.12 303 TRP A N 1
ATOM 2336 C CA . TRP A 1 303 ? -6.511 -13.730 4.911 1.00 86.12 303 TRP A CA 1
ATOM 2337 C C . TRP A 1 303 ? -6.690 -12.547 5.867 1.00 86.12 303 TRP A C 1
ATOM 2339 O O . TRP A 1 303 ? -5.885 -12.356 6.777 1.00 86.12 303 TRP A O 1
ATOM 2349 N N . ASN A 1 304 ? -7.811 -11.829 5.738 1.00 81.25 304 ASN A N 1
ATOM 2350 C CA . ASN A 1 304 ? -8.158 -10.717 6.623 1.00 81.25 304 ASN A CA 1
ATOM 2351 C C . ASN A 1 304 ? -8.215 -11.160 8.098 1.00 81.25 304 ASN A C 1
ATOM 2353 O O . ASN A 1 304 ? -7.658 -10.520 8.989 1.00 81.25 304 ASN A O 1
ATOM 2357 N N . ARG A 1 305 ? -8.840 -12.316 8.358 1.00 84.56 305 ARG A N 1
ATOM 2358 C CA . ARG A 1 305 ? -8.899 -12.903 9.703 1.00 84.56 305 ARG A CA 1
ATOM 2359 C C . ARG A 1 305 ? -7.532 -13.348 10.223 1.00 84.56 305 ARG A C 1
ATOM 2361 O O . ARG A 1 305 ? -7.281 -13.190 11.412 1.00 84.56 305 ARG A O 1
ATOM 2368 N N . ALA A 1 306 ? -6.674 -13.887 9.359 1.00 88.00 306 ALA A N 1
ATOM 2369 C CA . ALA A 1 306 ? -5.358 -14.392 9.745 1.00 88.00 306 ALA A CA 1
ATOM 2370 C C . ALA A 1 306 ? -4.391 -13.276 10.175 1.00 88.00 306 ALA A C 1
ATOM 2372 O O . ALA A 1 306 ? -3.598 -13.476 11.088 1.00 88.00 306 ALA A O 1
ATOM 2373 N N . ILE A 1 307 ? -4.470 -12.102 9.546 1.00 87.19 307 ILE A N 1
ATOM 2374 C CA . ILE A 1 307 ? -3.601 -10.959 9.864 1.00 87.19 307 ILE A CA 1
ATOM 2375 C C . ILE A 1 307 ? -3.946 -10.327 11.214 1.00 87.19 307 ILE A C 1
ATOM 2377 O O . ILE A 1 307 ? -3.051 -9.945 11.971 1.00 87.19 307 ILE A O 1
ATOM 2381 N N . GLY A 1 308 ? -5.237 -10.228 11.536 1.00 88.19 308 GLY A N 1
ATOM 2382 C CA . GLY A 1 308 ? -5.690 -9.678 12.812 1.00 88.19 308 GLY A CA 1
ATOM 2383 C C . GLY A 1 308 ? -5.196 -8.247 13.070 1.00 88.19 308 GLY A C 1
ATOM 2384 O O . GLY A 1 308 ? -4.972 -7.466 12.148 1.00 88.19 308 GLY A O 1
ATOM 2385 N N . SER A 1 309 ? -5.045 -7.882 14.347 1.00 93.12 309 SER A N 1
ATOM 2386 C CA . SER A 1 309 ? -4.659 -6.523 14.764 1.00 93.12 309 SER A CA 1
ATOM 2387 C C . SER A 1 309 ? -3.153 -6.301 14.924 1.00 93.12 309 SER A C 1
ATOM 2389 O O . SER A 1 309 ? -2.733 -5.192 15.234 1.00 93.12 309 SER A O 1
ATOM 2391 N N . GLN A 1 310 ? -2.321 -7.331 14.756 1.00 93.50 310 GLN A N 1
ATOM 2392 C CA . GLN A 1 310 ? -0.872 -7.227 14.998 1.00 93.50 310 GLN A CA 1
ATOM 2393 C C . GLN A 1 310 ? -0.097 -6.673 13.794 1.00 93.50 310 GLN A C 1
ATOM 2395 O O . GLN A 1 310 ? 1.104 -6.416 13.878 1.00 93.50 310 GLN A O 1
ATOM 2400 N N . HIS A 1 311 ? -0.772 -6.493 12.660 1.00 94.69 311 HIS A N 1
ATOM 2401 C CA . HIS A 1 311 ? -0.130 -6.356 11.358 1.00 94.69 311 HIS A CA 1
ATOM 2402 C C . HIS A 1 311 ? -0.699 -5.192 10.528 1.00 94.69 311 HIS A C 1
ATOM 2404 O O . HIS A 1 311 ? -0.754 -5.261 9.300 1.00 94.69 311 HIS A O 1
ATOM 2410 N N . ASP A 1 312 ? -1.051 -4.078 11.184 1.00 96.62 312 ASP A N 1
ATOM 2411 C CA . ASP A 1 312 ? -1.521 -2.839 10.530 1.00 96.62 312 ASP A CA 1
ATOM 2412 C C . ASP A 1 312 ? -0.569 -2.348 9.421 1.00 96.62 312 ASP A C 1
ATOM 2414 O O . ASP A 1 312 ? -1.002 -1.740 8.444 1.00 96.62 312 ASP A O 1
ATOM 2418 N N . PHE A 1 313 ? 0.732 -2.641 9.523 1.00 97.50 313 PHE A N 1
ATOM 2419 C CA . PHE A 1 313 ? 1.720 -2.299 8.497 1.00 97.50 313 PHE A CA 1
ATOM 2420 C C . PHE A 1 313 ? 1.476 -3.025 7.160 1.00 97.50 313 PHE A C 1
ATOM 2422 O O . PHE A 1 313 ? 1.640 -2.414 6.103 1.00 97.50 313 PHE A O 1
ATOM 2429 N N . ILE A 1 314 ? 1.027 -4.289 7.178 1.00 95.62 314 ILE A N 1
ATOM 2430 C CA . ILE A 1 314 ? 0.681 -5.043 5.957 1.00 95.62 314 ILE A CA 1
ATOM 2431 C C . ILE A 1 314 ? -0.544 -4.405 5.304 1.00 95.62 314 ILE A C 1
ATOM 2433 O O . ILE A 1 314 ? -0.547 -4.129 4.102 1.00 95.62 314 ILE A O 1
ATOM 2437 N N . ASN A 1 315 ? -1.550 -4.093 6.121 1.00 95.38 315 ASN A N 1
ATOM 2438 C CA . ASN A 1 315 ? -2.779 -3.441 5.683 1.00 95.38 315 ASN A CA 1
ATOM 2439 C C . ASN A 1 315 ? -2.509 -2.049 5.094 1.00 95.38 315 ASN A C 1
ATOM 2441 O O . ASN A 1 315 ? -3.049 -1.711 4.040 1.00 95.38 315 ASN A O 1
ATOM 2445 N N . CYS A 1 316 ? -1.629 -1.261 5.718 1.00 96.69 316 CYS A N 1
ATOM 2446 C CA . CYS A 1 316 ? -1.187 0.034 5.196 1.00 96.69 316 CYS A CA 1
ATOM 2447 C C . CYS A 1 316 ? -0.481 -0.086 3.845 1.00 96.69 316 CYS A C 1
ATOM 2449 O O . CYS A 1 316 ? -0.731 0.728 2.955 1.00 96.69 316 CYS A O 1
ATOM 2451 N N . TYR A 1 317 ? 0.392 -1.083 3.676 1.00 96.56 317 TYR A N 1
ATOM 2452 C CA . TYR A 1 317 ? 1.079 -1.304 2.405 1.00 96.56 317 TYR A CA 1
ATOM 2453 C C . TYR A 1 317 ? 0.099 -1.663 1.284 1.00 96.56 317 TYR A C 1
ATOM 2455 O O . TYR A 1 317 ? 0.143 -1.047 0.220 1.00 96.56 317 TYR A O 1
ATOM 2463 N N . ILE A 1 318 ? -0.823 -2.596 1.541 1.00 94.38 318 ILE A N 1
ATOM 2464 C CA . ILE A 1 318 ? -1.820 -3.043 0.555 1.00 94.38 318 ILE A CA 1
ATOM 2465 C C . ILE A 1 318 ? -2.780 -1.916 0.179 1.00 94.38 318 ILE A C 1
ATOM 2467 O O . ILE A 1 318 ? -3.051 -1.715 -1.001 1.00 94.38 318 ILE A O 1
ATOM 2471 N N . ALA A 1 319 ? -3.234 -1.132 1.159 1.00 94.94 319 ALA A N 1
ATOM 2472 C CA . ALA A 1 319 ? -4.116 0.004 0.906 1.00 94.94 319 ALA A CA 1
ATOM 2473 C C . ALA A 1 319 ? -3.437 1.143 0.122 1.00 94.94 319 ALA A C 1
ATOM 2475 O O . ALA A 1 319 ? -4.123 2.011 -0.424 1.00 94.94 319 ALA A O 1
ATOM 2476 N N . GLY A 1 320 ? -2.103 1.162 0.075 1.00 96.06 320 GLY A N 1
ATOM 2477 C CA . GLY A 1 320 ? -1.318 2.208 -0.561 1.00 96.06 320 GLY A CA 1
ATOM 2478 C C . GLY A 1 320 ? -1.063 3.409 0.354 1.00 96.06 320 GLY A C 1
ATOM 2479 O O . GLY A 1 320 ? -1.844 3.742 1.250 1.00 96.06 320 GLY A O 1
ATOM 2480 N N . LYS A 1 321 ? 0.041 4.114 0.082 1.00 97.00 321 LYS A N 1
ATOM 2481 C CA . LYS A 1 321 ? 0.552 5.215 0.915 1.00 97.00 321 LYS A CA 1
ATOM 2482 C C . LYS A 1 321 ? -0.497 6.296 1.218 1.00 97.00 321 LYS A C 1
ATOM 2484 O O . LYS A 1 321 ? -0.690 6.653 2.374 1.00 97.00 321 LYS A O 1
ATOM 2489 N N . ILE A 1 322 ? -1.203 6.782 0.195 1.00 96.12 322 ILE A N 1
ATOM 2490 C CA . ILE A 1 322 ? -2.185 7.873 0.341 1.00 96.12 322 ILE A CA 1
ATOM 2491 C C . ILE A 1 322 ? -3.359 7.446 1.238 1.00 96.12 322 ILE A C 1
ATOM 2493 O O . ILE A 1 322 ? -3.845 8.230 2.055 1.00 96.12 322 ILE A O 1
ATOM 2497 N N . LYS A 1 323 ? -3.835 6.202 1.102 1.00 96.06 323 LYS A N 1
ATOM 2498 C CA . LYS A 1 323 ? -4.963 5.699 1.896 1.00 96.06 323 LYS A CA 1
ATOM 2499 C C . LYS A 1 323 ? -4.533 5.427 3.340 1.00 96.06 323 LYS A C 1
ATOM 2501 O O . LYS A 1 323 ? -5.261 5.797 4.257 1.00 96.06 323 LYS A O 1
ATOM 2506 N N . ALA A 1 324 ? -3.319 4.911 3.544 1.00 98.00 324 ALA A N 1
ATOM 2507 C CA . ALA A 1 324 ? -2.711 4.757 4.867 1.00 98.00 324 ALA A CA 1
ATOM 2508 C C . ALA A 1 324 ? -2.574 6.099 5.615 1.00 98.00 324 ALA A C 1
ATOM 2510 O O . ALA A 1 324 ? -2.919 6.184 6.793 1.00 98.00 324 ALA A O 1
ATOM 2511 N N . GLU A 1 325 ? -2.146 7.171 4.937 1.00 98.06 325 GLU A N 1
ATOM 2512 C CA . GLU A 1 325 ? -2.068 8.522 5.521 1.00 98.06 325 GLU A CA 1
ATOM 2513 C C . GLU A 1 325 ? -3.430 8.997 6.040 1.00 98.06 325 GLU A C 1
ATOM 2515 O O . GLU A 1 325 ? -3.545 9.433 7.190 1.00 98.06 325 GLU A O 1
ATOM 2520 N N . LYS A 1 326 ? -4.486 8.838 5.231 1.00 97.44 326 LYS A N 1
ATOM 2521 C CA . LYS A 1 326 ? -5.857 9.186 5.633 1.00 97.44 326 LYS A CA 1
ATOM 2522 C C . LYS A 1 326 ? -6.354 8.320 6.793 1.00 97.44 326 LYS A C 1
ATOM 2524 O O . LYS A 1 326 ? -6.965 8.855 7.718 1.00 97.44 326 LYS A O 1
ATOM 2529 N N . ALA A 1 327 ? -6.084 7.015 6.760 1.00 98.00 327 ALA A N 1
ATOM 2530 C CA . ALA A 1 327 ? -6.476 6.053 7.790 1.00 98.00 327 ALA A CA 1
ATOM 2531 C C . ALA A 1 327 ? -5.846 6.365 9.158 1.00 98.00 327 ALA A C 1
ATOM 2533 O O . ALA A 1 327 ? -6.542 6.399 10.177 1.00 98.00 327 ALA A O 1
ATOM 2534 N N . VAL A 1 328 ? -4.545 6.665 9.188 1.00 98.44 328 VAL A N 1
ATOM 2535 C CA . VAL A 1 328 ? -3.839 7.059 10.416 1.00 98.44 328 VAL A CA 1
ATOM 2536 C C . VAL A 1 328 ? -4.339 8.409 10.921 1.00 98.44 328 VAL A C 1
ATOM 2538 O O . VAL A 1 328 ? -4.619 8.549 12.112 1.00 98.44 328 VAL A O 1
ATOM 2541 N N . ALA A 1 329 ? -4.494 9.396 10.033 1.00 98.06 329 ALA A N 1
ATOM 2542 C CA . ALA A 1 329 ? -4.975 10.722 10.412 1.00 98.06 329 ALA A CA 1
ATOM 2543 C C . ALA A 1 329 ? -6.369 10.660 11.057 1.00 98.06 329 ALA A C 1
ATOM 2545 O O . ALA A 1 329 ? -6.578 11.227 12.134 1.00 98.06 329 ALA A O 1
ATOM 2546 N N . ILE A 1 330 ? -7.308 9.922 10.452 1.00 97.94 330 ILE A N 1
ATOM 2547 C CA . ILE A 1 330 ? -8.660 9.794 11.004 1.00 97.94 330 ILE A CA 1
ATOM 2548 C C . ILE A 1 330 ? -8.664 8.994 12.313 1.00 97.94 330 ILE A C 1
ATOM 2550 O O . ILE A 1 330 ? -9.310 9.401 13.276 1.00 97.94 330 ILE A O 1
ATOM 2554 N N . SER A 1 331 ? -7.869 7.926 12.410 1.00 98.12 331 SER A N 1
ATOM 2555 C CA . SER A 1 331 ? -7.774 7.102 13.627 1.00 98.12 331 SER A CA 1
ATOM 2556 C C . SER A 1 331 ? -7.145 7.852 14.809 1.00 98.12 331 SER A C 1
ATOM 2558 O O . SER A 1 331 ? -7.546 7.648 15.953 1.00 98.12 331 SER A O 1
ATOM 2560 N N . ARG A 1 332 ? -6.226 8.792 14.551 1.00 98.31 332 ARG A N 1
ATOM 2561 C CA . ARG A 1 332 ? -5.695 9.717 15.571 1.00 98.31 332 ARG A CA 1
ATOM 2562 C C . ARG A 1 332 ? -6.704 10.784 15.984 1.00 98.31 332 ARG A C 1
ATOM 2564 O O . ARG A 1 332 ? -6.771 11.152 17.153 1.00 98.31 332 ARG A O 1
ATOM 2571 N N . SER A 1 333 ? -7.482 11.295 15.032 1.00 97.44 333 SER A N 1
ATOM 2572 C CA . SER A 1 333 ? -8.451 12.362 15.288 1.00 97.44 333 SER A CA 1
ATOM 2573 C C . SER A 1 333 ? -9.640 11.861 16.116 1.00 97.44 333 SER A C 1
ATOM 2575 O O . SER A 1 333 ? -9.888 12.372 17.216 1.00 97.44 333 SER A O 1
ATOM 2577 N N . ILE A 1 334 ? -10.332 10.828 15.620 1.00 97.06 334 ILE A N 1
ATOM 2578 C CA . ILE A 1 334 ? -11.601 10.351 16.190 1.00 97.06 334 ILE A CA 1
ATOM 2579 C C . ILE A 1 334 ? -11.486 9.017 16.940 1.00 97.06 334 ILE A C 1
ATOM 2581 O O . ILE A 1 334 ? -12.233 8.810 17.895 1.00 97.06 334 ILE A O 1
ATOM 2585 N N . GLY A 1 335 ? -10.551 8.138 16.564 1.00 95.56 335 GLY A N 1
ATOM 2586 C CA . GLY A 1 335 ? -10.435 6.787 17.130 1.00 95.56 335 GLY A CA 1
ATOM 2587 C C . GLY A 1 335 ? -11.671 5.907 16.898 1.00 95.56 335 GLY A C 1
ATOM 2588 O O . GLY A 1 335 ? -12.546 6.234 16.092 1.00 95.56 335 GLY A O 1
ATOM 2589 N N . ASN A 1 336 ? -11.776 4.800 17.637 1.00 94.31 336 ASN A N 1
ATOM 2590 C CA . ASN A 1 336 ? -12.944 3.901 17.602 1.00 94.31 336 ASN A CA 1
ATOM 2591 C C . ASN A 1 336 ? -14.031 4.256 18.643 1.00 94.31 336 ASN A C 1
ATOM 2593 O O . ASN A 1 336 ? -14.960 3.488 18.867 1.00 94.31 336 ASN A O 1
ATOM 2597 N N . GLY A 1 337 ? -13.916 5.416 19.296 1.00 93.50 337 GLY A N 1
ATOM 2598 C CA . GLY A 1 337 ? -14.788 5.848 20.395 1.00 93.50 337 GLY A CA 1
ATOM 2599 C C . GLY A 1 337 ? -14.291 5.458 21.790 1.00 93.50 337 GLY A C 1
ATOM 2600 O O . GLY A 1 337 ? -14.619 6.153 22.746 1.00 93.50 337 GLY A O 1
ATOM 2601 N N . THR A 1 338 ? -13.459 4.422 21.908 1.00 95.06 338 THR A N 1
ATOM 2602 C CA . THR A 1 338 ? -12.844 4.004 23.181 1.00 95.06 338 THR A CA 1
ATOM 2603 C C . THR A 1 338 ? -11.365 4.373 23.235 1.00 95.06 338 THR A C 1
ATOM 2605 O O . THR A 1 338 ? -10.886 4.885 24.242 1.00 95.06 338 THR A O 1
ATOM 2608 N N . ILE A 1 339 ? -10.642 4.131 22.143 1.00 97.19 339 ILE A N 1
ATOM 2609 C CA . ILE A 1 339 ? -9.194 4.300 22.042 1.00 97.19 339 ILE A CA 1
ATOM 2610 C C . ILE A 1 339 ? -8.892 5.097 20.770 1.00 97.19 339 ILE A C 1
ATOM 2612 O O . ILE A 1 339 ? -9.492 4.873 19.714 1.00 97.19 339 ILE A O 1
ATOM 2616 N N . LYS A 1 340 ? -7.962 6.048 20.878 1.00 98.00 340 LYS A N 1
ATOM 2617 C CA . LYS A 1 340 ? -7.379 6.745 19.727 1.00 98.00 340 LYS A CA 1
ATOM 2618 C C . LYS A 1 340 ? -6.074 6.072 19.342 1.00 98.00 340 LYS A C 1
ATOM 2620 O O . LYS A 1 340 ? -5.310 5.671 20.216 1.00 98.00 340 LYS A O 1
ATOM 2625 N N . TYR A 1 341 ? -5.808 5.991 18.045 1.00 98.31 341 TYR A N 1
ATOM 2626 C CA . TYR A 1 341 ? -4.570 5.395 17.561 1.00 98.31 341 TYR A CA 1
ATOM 2627 C C . TYR A 1 341 ? -3.350 6.209 18.013 1.00 98.31 341 TYR A C 1
ATOM 2629 O O . TYR A 1 341 ? -3.249 7.399 17.716 1.00 98.31 341 TYR A O 1
ATOM 2637 N N . SER A 1 342 ? -2.415 5.564 18.710 1.00 98.00 342 SER A N 1
ATOM 2638 C CA . SER A 1 342 ? -1.173 6.170 19.217 1.00 98.00 342 SER A CA 1
ATOM 2639 C C . SER A 1 342 ? 0.094 5.541 18.629 1.00 98.00 342 SER A C 1
ATOM 2641 O O . SER A 1 342 ? 1.193 5.846 19.084 1.00 98.00 342 SER A O 1
ATOM 2643 N N . GLY A 1 343 ? -0.046 4.646 17.646 1.00 97.31 343 GLY A N 1
ATOM 2644 C CA . GLY A 1 343 ? 1.078 3.945 17.026 1.00 97.31 343 GLY A CA 1
ATOM 2645 C C . GLY A 1 343 ? 1.879 4.797 16.024 1.00 97.31 343 GLY A C 1
ATOM 2646 O O . GLY A 1 343 ? 1.656 6.013 15.908 1.00 97.31 343 GLY A O 1
ATOM 2647 N N . PRO A 1 344 ? 2.799 4.161 15.267 1.00 98.31 344 PRO A N 1
ATOM 2648 C CA . PRO A 1 344 ? 3.643 4.814 14.262 1.00 98.31 344 PRO A CA 1
ATOM 2649 C C . PRO A 1 344 ? 2.859 5.623 13.221 1.00 98.31 344 PRO A C 1
ATOM 2651 O O . PRO A 1 344 ? 1.670 5.392 12.995 1.00 98.31 344 PRO A O 1
ATOM 2654 N N . ASP A 1 345 ? 3.518 6.588 12.576 1.00 98.50 345 ASP A N 1
ATOM 2655 C CA . ASP A 1 345 ? 2.932 7.320 11.451 1.00 98.50 345 ASP A CA 1
ATOM 2656 C C . ASP A 1 345 ? 2.726 6.431 10.208 1.00 98.50 345 ASP A C 1
ATOM 2658 O O . ASP A 1 345 ? 3.266 5.328 10.095 1.00 98.50 345 ASP A O 1
ATOM 2662 N N . ALA A 1 346 ? 1.933 6.932 9.259 1.00 98.06 346 ALA A N 1
ATOM 2663 C CA . ALA A 1 346 ? 1.551 6.185 8.065 1.00 98.06 346 ALA A CA 1
ATOM 2664 C C . ALA A 1 346 ? 2.732 5.811 7.161 1.00 98.06 346 ALA A C 1
ATOM 2666 O O . ALA A 1 346 ? 2.731 4.723 6.587 1.00 98.06 346 ALA A O 1
ATOM 2667 N N . LEU A 1 347 ? 3.739 6.683 7.027 1.00 97.81 347 LEU A N 1
ATOM 2668 C CA . LEU A 1 347 ? 4.899 6.402 6.183 1.00 97.81 347 LEU A CA 1
ATOM 2669 C C . LEU A 1 347 ? 5.748 5.288 6.798 1.00 97.81 347 LEU A C 1
ATOM 2671 O O . LEU A 1 347 ? 6.222 4.416 6.070 1.00 97.81 347 LEU A O 1
ATOM 2675 N N . THR A 1 348 ? 5.906 5.304 8.121 1.00 98.25 348 THR A N 1
ATOM 2676 C CA . THR A 1 348 ? 6.592 4.245 8.866 1.00 98.25 348 THR A CA 1
ATOM 2677 C C . THR A 1 348 ? 5.876 2.903 8.700 1.00 98.25 348 THR A C 1
ATOM 2679 O O . THR A 1 348 ? 6.505 1.942 8.259 1.00 98.25 348 THR A O 1
ATOM 2682 N N . LEU A 1 349 ? 4.557 2.840 8.937 1.00 98.06 349 LEU A N 1
ATOM 2683 C CA . LEU A 1 349 ? 3.770 1.613 8.726 1.00 98.06 349 LEU A CA 1
ATOM 2684 C C . LEU A 1 349 ? 3.859 1.100 7.283 1.00 98.06 349 LEU A C 1
ATOM 2686 O O . LEU A 1 349 ? 4.059 -0.092 7.061 1.00 98.06 349 LEU A O 1
ATOM 2690 N N . TYR A 1 350 ? 3.739 1.995 6.299 1.00 97.94 350 TYR A N 1
ATOM 2691 C CA . TYR A 1 350 ? 3.808 1.632 4.885 1.00 97.94 350 TYR A CA 1
ATOM 2692 C C . TYR A 1 350 ? 5.161 1.008 4.520 1.00 97.94 350 TYR A C 1
ATOM 2694 O O . TYR A 1 350 ? 5.197 -0.029 3.859 1.00 97.94 350 TYR A O 1
ATOM 2702 N N . LYS A 1 351 ? 6.273 1.605 4.974 1.00 97.50 351 LYS A N 1
ATOM 2703 C CA . LYS A 1 351 ? 7.625 1.074 4.732 1.00 97.50 351 LYS A CA 1
ATOM 2704 C C . LYS A 1 351 ? 7.837 -0.284 5.399 1.00 97.50 351 LYS A C 1
ATOM 2706 O O . LYS A 1 351 ? 8.356 -1.187 4.756 1.00 97.50 351 LYS A O 1
ATOM 2711 N N . MET A 1 352 ? 7.369 -0.456 6.637 1.00 97.62 352 MET A N 1
ATOM 2712 C CA . MET A 1 352 ? 7.429 -1.751 7.329 1.00 97.62 352 MET A CA 1
ATOM 2713 C C . MET A 1 352 ? 6.691 -2.847 6.543 1.00 97.62 352 MET A C 1
ATOM 2715 O O . MET A 1 352 ? 7.222 -3.941 6.355 1.00 97.62 352 MET A O 1
ATOM 2719 N N . GLY A 1 353 ? 5.488 -2.549 6.040 1.00 96.69 353 GLY A N 1
ATOM 2720 C CA . GLY A 1 353 ? 4.739 -3.477 5.192 1.00 96.69 353 GLY A CA 1
ATOM 2721 C C . GLY A 1 353 ? 5.427 -3.751 3.857 1.00 96.69 353 GLY A C 1
ATOM 2722 O O . GLY A 1 353 ? 5.485 -4.902 3.425 1.00 96.69 353 GLY A O 1
ATOM 2723 N N . GLU A 1 354 ? 6.009 -2.728 3.228 1.00 96.62 354 GLU A N 1
ATOM 2724 C CA . GLU A 1 354 ? 6.785 -2.887 1.999 1.00 96.62 354 GLU A CA 1
ATOM 2725 C C . GLU A 1 354 ? 7.985 -3.823 2.195 1.00 96.62 354 GLU A C 1
ATOM 2727 O O . GLU A 1 354 ? 8.187 -4.733 1.385 1.00 96.62 354 GLU A O 1
ATOM 2732 N N . ASP A 1 355 ? 8.759 -3.630 3.262 1.00 96.44 355 ASP A N 1
ATOM 2733 C CA . ASP A 1 355 ? 9.951 -4.427 3.561 1.00 96.44 355 ASP A CA 1
ATOM 2734 C C . ASP A 1 355 ? 9.602 -5.893 3.833 1.00 96.44 355 ASP A C 1
ATOM 2736 O O . ASP A 1 355 ? 10.265 -6.801 3.315 1.00 96.44 355 ASP A O 1
ATOM 2740 N N . ILE A 1 356 ? 8.513 -6.144 4.564 1.00 95.50 356 ILE A N 1
ATOM 2741 C CA . ILE A 1 356 ? 8.013 -7.500 4.824 1.00 95.50 356 ILE A CA 1
ATOM 2742 C C . ILE A 1 356 ? 7.533 -8.155 3.529 1.00 95.50 356 ILE A C 1
ATOM 2744 O O . ILE A 1 356 ? 7.971 -9.255 3.199 1.00 95.50 356 ILE A O 1
ATOM 2748 N N . MET A 1 357 ? 6.738 -7.458 2.714 1.00 92.50 357 MET A N 1
ATOM 2749 C CA . MET A 1 357 ? 6.254 -7.989 1.433 1.00 92.50 357 MET A CA 1
ATOM 2750 C C . MET A 1 357 ? 7.388 -8.198 0.418 1.00 92.50 357 MET A C 1
ATOM 2752 O O . MET A 1 357 ? 7.345 -9.109 -0.412 1.00 92.50 357 MET A O 1
ATOM 2756 N N . ARG A 1 358 ? 8.442 -7.374 0.451 1.00 92.62 358 ARG A N 1
ATOM 2757 C CA . ARG A 1 358 ? 9.681 -7.609 -0.313 1.00 92.62 358 ARG A CA 1
ATOM 2758 C C . ARG A 1 358 ? 10.422 -8.846 0.186 1.00 92.62 358 ARG A C 1
ATOM 2760 O O . ARG A 1 358 ? 10.944 -9.594 -0.636 1.00 92.62 358 ARG A O 1
ATOM 2767 N N . THR A 1 359 ? 10.469 -9.070 1.492 1.00 93.81 359 THR A N 1
ATOM 2768 C CA . THR A 1 359 ? 11.155 -10.220 2.096 1.00 93.81 359 THR A CA 1
ATOM 2769 C C . THR A 1 359 ? 10.421 -11.522 1.795 1.00 93.81 359 THR A C 1
ATOM 2771 O O . THR A 1 359 ? 11.027 -12.398 1.184 1.00 93.81 359 THR A O 1
ATOM 2774 N N . MET A 1 360 ? 9.102 -11.575 2.007 1.00 88.44 360 MET A N 1
ATOM 2775 C CA . MET A 1 360 ? 8.262 -12.718 1.620 1.00 88.44 360 MET A CA 1
ATOM 2776 C C . MET A 1 360 ? 8.421 -13.078 0.136 1.00 88.44 360 MET A C 1
ATOM 2778 O O . MET A 1 360 ? 8.571 -14.245 -0.217 1.00 88.44 360 MET A O 1
ATOM 2782 N N . ARG A 1 361 ? 8.450 -12.079 -0.760 1.00 90.38 361 ARG A N 1
ATOM 2783 C CA . ARG A 1 361 ? 8.673 -12.318 -2.200 1.00 90.38 361 ARG A CA 1
ATOM 2784 C C . ARG A 1 361 ? 10.056 -12.878 -2.520 1.00 90.38 361 ARG A C 1
ATOM 2786 O O . ARG A 1 361 ? 10.188 -13.595 -3.508 1.00 90.38 361 ARG A O 1
ATOM 2793 N N . ARG A 1 362 ? 11.088 -12.518 -1.751 1.00 91.12 362 ARG A N 1
ATOM 2794 C CA . ARG A 1 362 ? 12.447 -13.046 -1.940 1.00 91.12 362 ARG A CA 1
ATOM 2795 C C . ARG A 1 362 ? 12.549 -14.481 -1.443 1.00 91.12 362 ARG A C 1
ATOM 2797 O O . ARG A 1 362 ? 13.072 -15.315 -2.171 1.00 91.12 362 ARG A O 1
ATOM 2804 N N . GLU A 1 363 ? 12.023 -14.754 -0.255 1.00 91.69 363 GLU A N 1
ATOM 2805 C CA . GLU A 1 363 ? 12.092 -16.068 0.394 1.00 91.69 363 GLU A CA 1
ATOM 2806 C C . GLU A 1 363 ? 11.271 -17.115 -0.364 1.00 91.69 363 GLU A C 1
ATOM 2808 O O . GLU A 1 363 ? 11.783 -18.179 -0.696 1.00 91.69 363 GLU A O 1
ATOM 2813 N N . HIS A 1 364 ? 10.047 -16.770 -0.770 1.00 90.75 364 HIS A N 1
ATOM 2814 C CA . HIS A 1 364 ? 9.162 -17.685 -1.498 1.00 90.75 364 HIS A CA 1
ATOM 2815 C C . HIS A 1 364 ? 9.337 -17.644 -3.017 1.00 90.75 364 HIS A C 1
ATOM 2817 O O . HIS A 1 364 ? 8.524 -18.198 -3.759 1.00 90.75 364 HIS A O 1
ATOM 2823 N N . ARG A 1 365 ? 10.382 -16.982 -3.529 1.00 87.44 365 ARG A N 1
ATOM 2824 C CA . ARG A 1 365 ? 10.585 -16.851 -4.979 1.00 87.44 365 ARG A CA 1
ATOM 2825 C C . ARG A 1 365 ? 10.663 -18.211 -5.667 1.00 87.44 365 ARG A C 1
ATOM 2827 O O . ARG A 1 365 ? 10.124 -18.374 -6.758 1.00 87.44 365 ARG A O 1
ATOM 2834 N N . HIS A 1 366 ? 11.337 -19.166 -5.032 1.00 85.12 366 HIS A N 1
ATOM 2835 C CA . HIS A 1 366 ? 11.494 -20.518 -5.559 1.00 85.12 366 HIS A CA 1
ATOM 2836 C C . HIS A 1 366 ? 10.169 -21.288 -5.558 1.00 85.12 366 HIS A C 1
ATOM 2838 O O . HIS A 1 366 ? 9.836 -21.903 -6.569 1.00 85.12 366 HIS A O 1
ATOM 2844 N N . ASP A 1 367 ? 9.371 -21.167 -4.494 1.00 86.06 367 ASP A N 1
ATOM 2845 C CA . ASP A 1 367 ? 8.051 -21.803 -4.398 1.00 86.06 367 ASP A CA 1
ATOM 2846 C C . ASP A 1 367 ? 7.118 -21.324 -5.514 1.00 86.06 367 ASP A C 1
ATOM 2848 O O . ASP A 1 367 ? 6.460 -22.128 -6.171 1.00 86.06 367 ASP A O 1
ATOM 2852 N N . TRP A 1 368 ? 7.117 -20.017 -5.797 1.00 72.50 368 TRP A N 1
ATOM 2853 C CA . TRP A 1 368 ? 6.331 -19.437 -6.888 1.00 72.50 368 TRP A CA 1
ATOM 2854 C C . TRP A 1 368 ? 6.750 -19.951 -8.266 1.00 72.50 368 TRP A C 1
ATOM 2856 O O . TRP A 1 368 ? 5.888 -20.231 -9.098 1.00 72.50 368 TRP A O 1
ATOM 2866 N N . VAL A 1 369 ? 8.056 -20.090 -8.517 1.00 77.50 369 VAL A N 1
ATOM 2867 C CA . VAL A 1 369 ? 8.560 -20.651 -9.781 1.00 77.50 369 VAL A CA 1
ATOM 2868 C C . VAL A 1 369 ? 8.115 -22.104 -9.932 1.00 77.50 369 VAL A C 1
ATOM 2870 O O . VAL A 1 369 ? 7.588 -22.462 -10.984 1.00 77.50 369 VAL A O 1
ATOM 2873 N N . ASN A 1 370 ? 8.244 -22.906 -8.875 1.00 81.69 370 ASN A N 1
ATOM 2874 C CA . ASN A 1 370 ? 7.813 -24.304 -8.878 1.00 81.69 370 ASN A CA 1
ATOM 2875 C C . ASN A 1 370 ? 6.301 -24.427 -9.120 1.00 81.69 370 ASN A C 1
ATOM 2877 O O . ASN A 1 370 ? 5.865 -25.267 -9.901 1.00 81.69 370 ASN A O 1
ATOM 2881 N N . LEU A 1 371 ? 5.496 -23.559 -8.501 1.00 72.62 371 LEU A N 1
ATOM 2882 C CA . LEU A 1 371 ? 4.037 -23.570 -8.635 1.00 72.62 371 LEU A CA 1
ATOM 2883 C C . LEU A 1 371 ? 3.575 -23.140 -10.036 1.00 72.62 371 LEU A C 1
ATOM 2885 O O . LEU A 1 371 ? 2.596 -23.678 -10.549 1.00 72.62 371 LEU A O 1
ATOM 2889 N N . MET A 1 372 ? 4.291 -22.209 -10.674 1.00 70.62 372 MET A N 1
ATOM 2890 C CA . MET A 1 372 ? 4.050 -21.832 -12.073 1.00 70.62 372 MET A CA 1
ATOM 2891 C C . MET A 1 372 ? 4.465 -22.941 -13.045 1.00 70.62 372 MET A C 1
ATOM 2893 O O . MET A 1 372 ? 3.743 -23.200 -14.001 1.00 70.62 372 MET A O 1
ATOM 2897 N N . GLN A 1 373 ? 5.587 -23.621 -12.790 1.00 81.31 373 GLN A N 1
ATOM 2898 C CA . GLN A 1 373 ? 6.044 -24.752 -13.605 1.00 81.31 373 GLN A CA 1
ATOM 2899 C C . GLN A 1 373 ? 5.129 -25.971 -13.476 1.00 81.31 373 GLN A C 1
ATOM 2901 O O . GLN A 1 373 ? 4.887 -26.638 -14.466 1.00 81.31 373 GLN A O 1
ATOM 2906 N N . ALA A 1 374 ? 4.576 -26.237 -12.291 1.00 78.31 374 ALA A N 1
ATOM 2907 C CA . ALA A 1 374 ? 3.638 -27.339 -12.075 1.00 78.31 374 ALA A CA 1
ATOM 2908 C C . ALA A 1 374 ? 2.266 -27.134 -12.750 1.00 78.31 374 ALA A C 1
ATOM 2910 O O . ALA A 1 374 ? 1.469 -28.067 -12.811 1.00 78.31 374 ALA A O 1
ATOM 2911 N N . ARG A 1 375 ? 1.961 -25.910 -13.202 1.00 71.75 375 ARG A N 1
ATOM 2912 C CA . ARG A 1 375 ? 0.719 -25.568 -13.915 1.00 71.75 375 ARG A CA 1
ATOM 2913 C C . ARG A 1 375 ? 0.878 -25.528 -15.437 1.00 71.75 375 ARG A C 1
ATOM 2915 O O . ARG A 1 375 ? -0.140 -25.424 -16.118 1.00 71.75 375 ARG A O 1
ATOM 2922 N N . ALA A 1 376 ? 2.113 -25.546 -15.936 1.00 66.31 376 ALA A N 1
ATOM 2923 C CA . ALA A 1 376 ? 2.447 -25.604 -17.358 1.00 66.31 376 ALA A CA 1
ATOM 2924 C C . ALA A 1 376 ? 2.633 -27.061 -17.786 1.00 66.31 376 ALA A C 1
ATOM 2926 O O . ALA A 1 376 ? 2.249 -27.370 -18.935 1.00 66.31 376 ALA A O 1
#

Secondary structure (DSSP, 8-state):
-PPPPP-GGGGGG-HHHHHHHHHHHHHHHHHHHS-----------HHHHHHHHHS-----PPPHHHHHHHHHHHSS---GGGS-HHHHHHHHHHTT----TT--HHHHHHHHTT------------S--S----PPPP---BPPHHHHTTS-HHHHHHHHHHTT----S-HHHHHHHHHHTT-BGGGS-HHHHHHHHHHTT----S-HHHHHHHHHHTTT-S---PPPHHHHHHHHHHHHHHHHHHHHHHHHTT-B--HHHHHHHHHHTT-S-TTEEEEESS-GGGT--SBGGGEEEEEEHHHHHHHTTS-HHHHHHHH-HHHHHHHHHHHHHTTTSS----S--HHHHHHHHHHHHHHHHHHTHHHHHHHHHTT-

Foldseek 3Di:
DDDDDDDPVVVCPDPVNVVVVVVVVVVVVVVVVDPDDDDDDDLDDPVRVVVVVVPDDDDDDDDPVVVVVVVCVNPPDDPLVPDDPVRLVVVCVVVVHDDDPPDDSVVSVCVVVVHDDPDPDDDDPDDDDDDDPDDDDPDFAFDDLVLLVLDDLVVLLVVCVVVVHPSDDDSVVSSVRVVVVRDGLVPDDLVSLLSSCVVLVHDSDDDSVVSNVCSVVVVPDPPPPPCPPVNVVVVVVVVVLVVLVVVLCVVFAPDQAAQVVVQVSCVVSVNADPQWGKAFLQHLVQQFGNGSLRIDIDDGPVVRVVCHRPQSLLSLQVCDQVSLQSRLVVQQVCTHVPDGHPDDHSVVSNVVNVVVVVVCCVVCVVVVVVVVVVVD

pLDDT: mean 75.49, std 22.39, range [28.61, 98.5]

Radius of gyration: 31.81 Å; chains: 1; bounding box: 64×75×106 Å